Protein 8U5A (pdb70)

Sequence (298 aa):
SEEKAALVLALFDRVEADREEIGAAVLRRTFEEHPETLKKFPRFLELYKKGSPELDALLKEHGKTVLDALIEIARLRYSGEDYRSLIKELAKSHKEEHKIPIEDLRHIAEALLAVLAERFPDEFGPEARAALTDFLDWFIAEIEEEYKKSEEKAALVLALFDRVEADREEIGAAVLRRTFEEHPETLKKFPRFLELYKKGSPELDALLKEHGKTVLDALIEIARLRYSGEDYRSLIKELAKSHKEEHKIPIEDLRHIAEALLAVLAERFPDEFGPEARAALTDFLDWFIAEIEEEYKK

B-factor: mean 44.71, std 14.0, range [17.03, 106.09]

Radius of gyration: 23.95 Å; Cα contacts (8 Å, |Δi|>4): 268; chains: 2; bounding box: 39×45×74 Å

Foldseek 3Di:
DLVLLVLQLVLLVVCLVVQLVLLLQLVVQLCVVCVVLCVLVVVLVVCVVVVPPCNSVVSSVVRSVVSVLLNVLSVCVSVVHDSLVSLLVVLCCVVPPSNHDLVSLVSSLVSSLVSCCVVPVPSCDPSSSVSSVVSSVVSSVSSVVSSVD/DLVLLVLQLVLLVVCLVQQLVLLLQLVCQLCVVCVVLCVLVVVLVVCVVVVPPCNSVVSSVVSSVVSVLVNVLSVQVSVVHDDVVSLLVVLVCCVPVSNHDLVSVVSSLVSSLVSCCPPCVPSCDPSSSVSSCVSSVVSSVSSVVNNVD

Structure (mmCIF, N/CA/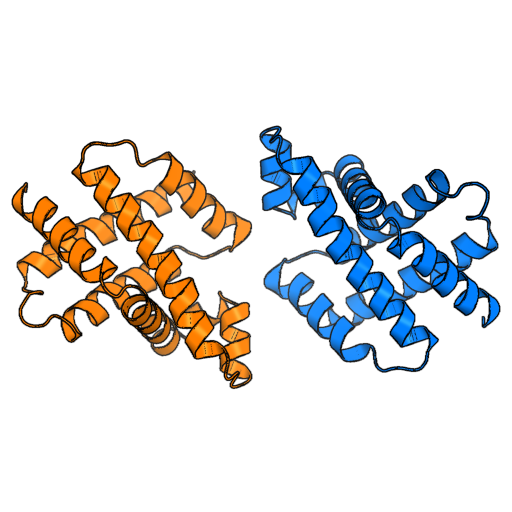C/O backbone):
data_8U5A
#
_entry.id   8U5A
#
_cell.length_a   31.589
_cell.length_b   41.669
_cell.length_c   128.439
_cell.angle_alpha   90.000
_cell.angle_beta   95.130
_cell.angle_gamma   90.000
#
_symmetry.space_group_name_H-M   'P 1 21 1'
#
loop_
_entity.id
_entity.type
_entity.pdbx_description
1 polymer 'Designed myoglobin'
2 non-polymer 'PROTOPORPHYRIN IX CONTAINING FE'
3 water water
#
loop_
_atom_site.group_PDB
_atom_site.id
_atom_site.type_symbol
_atom_site.label_atom_id
_atom_site.label_alt_id
_atom_site.label_comp_id
_atom_site.label_asym_id
_atom_site.label_entity_id
_atom_site.label_seq_id
_atom_site.pdbx_PDB_ins_code
_atom_site.Cartn_x
_atom_site.Cartn_y
_atom_site.Cartn_z
_atom_site.occupancy
_atom_site.B_iso_or_equiv
_atom_site.auth_seq_id
_atom_site.auth_comp_id
_atom_site.auth_asym_id
_atom_site.auth_atom_id
_atom_site.pdbx_PDB_model_num
ATOM 1 N N . SER A 1 4 ? -7.04091 -2.25966 69.26243 1.000 58.94690 1 SER A N 1
ATOM 2 C CA . SER A 1 4 ? -6.68415 -3.07903 68.10972 1.000 51.94822 1 SER A CA 1
ATOM 3 C C . SER A 1 4 ? -7.91209 -3.41529 67.26854 1.000 52.41679 1 SER A C 1
ATOM 4 O O . SER A 1 4 ? -7.88278 -3.30881 66.04318 1.000 43.80766 1 SER A O 1
ATOM 7 N N . GLU A 1 5 ? -8.99321 -3.82808 67.93537 1.000 45.72806 2 GLU A N 1
ATOM 8 C CA . GLU A 1 5 ? -10.22734 -4.13213 67.21765 1.000 52.44781 2 GLU A CA 1
ATOM 9 C C . GLU A 1 5 ? -10.84674 -2.87132 66.62760 1.000 48.26987 2 GLU A C 1
ATOM 10 O O . GLU A 1 5 ? -11.45962 -2.91850 65.55411 1.000 41.91232 2 GLU A O 1
ATOM 16 N N . GLU A 1 6 ? -10.70552 -1.73563 67.31717 1.000 42.58405 3 GLU A N 1
ATOM 17 C CA . GLU A 1 6 ? -11.14426 -0.46895 66.73960 1.000 43.93323 3 GLU A CA 1
ATOM 18 C C . GLU A 1 6 ? -10.33320 -0.12053 65.49852 1.000 42.46255 3 GLU A C 1
ATOM 19 O O . GLU A 1 6 ? -10.89275 0.30720 64.48087 1.000 37.89544 3 GLU A O 1
ATOM 25 N N . LYS A 1 7 ? -9.00976 -0.29293 65.56686 1.000 39.18042 4 LYS A N 1
ATOM 26 C CA . LYS A 1 7 ? -8.16573 -0.01421 64.40980 1.000 41.04428 4 LYS A CA 1
ATOM 27 C C . LYS A 1 7 ? -8.49637 -0.94326 63.25017 1.000 31.82684 4 LYS A C 1
ATOM 28 O O . LYS A 1 7 ? -8.47203 -0.52681 62.08681 1.000 34.75882 4 LYS A O 1
ATOM 34 N N . ALA A 1 8 ? -8.80656 -2.20671 63.54767 1.000 34.36136 5 ALA A N 1
ATOM 35 C CA . ALA A 1 8 ? -9.18931 -3.14452 62.49759 1.000 35.33148 5 ALA A CA 1
ATOM 36 C C . ALA A 1 8 ? -10.43547 -2.66387 61.76520 1.000 33.49925 5 ALA A C 1
ATOM 37 O O . ALA A 1 8 ? -10.48918 -2.67608 60.52965 1.000 33.27192 5 ALA A O 1
ATOM 39 N N . ALA A 1 9 ? -11.44834 -2.22640 62.51768 1.000 37.43047 6 ALA A N 1
ATOM 40 C CA . ALA A 1 9 ? -12.67347 -1.72922 61.90117 1.000 34.22450 6 ALA A CA 1
ATOM 41 C C . ALA A 1 9 ? -12.42491 -0.43320 61.13936 1.000 33.75437 6 ALA A C 1
ATOM 42 O O . ALA A 1 9 ? -13.03278 -0.19846 60.08824 1.000 31.44134 6 ALA A O 1
ATOM 44 N N . LEU A 1 10 ? -11.53682 0.42202 61.65222 1.000 32.88666 7 LEU A N 1
ATOM 45 C CA . LEU A 1 10 ? -11.23111 1.66748 60.95525 1.000 34.86886 7 LEU A CA 1
ATOM 46 C C . LEU A 1 10 ? -10.54052 1.40140 59.62602 1.000 32.80085 7 LEU A C 1
ATOM 47 O O . LEU A 1 10 ? -10.80758 2.08721 58.63218 1.000 29.13557 7 LEU A O 1
ATOM 52 N N . VAL A 1 11 ? -9.64422 0.41352 59.58926 1.000 33.77807 8 VAL A N 1
ATOM 53 C CA . VAL A 1 11 ? -8.95817 0.07742 58.34380 1.000 31.74338 8 VAL A CA 1
ATOM 54 C C . VAL A 1 11 ? -9.96018 -0.40287 57.30111 1.000 27.12741 8 VAL A C 1
ATOM 55 O O . VAL A 1 11 ? -9.96268 0.06174 56.15433 1.000 24.85438 8 VAL A O 1
ATOM 59 N N . LEU A 1 12 ? -10.83654 -1.33222 57.69076 1.000 25.89838 9 LEU A N 1
ATOM 60 C CA . LEU A 1 12 ? -11.79392 -1.89620 56.74473 1.000 25.74416 9 LEU A C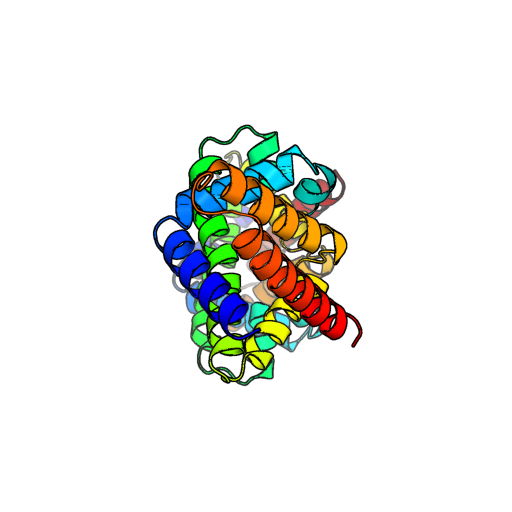A 1
ATOM 61 C C . LEU A 1 12 ? -12.77959 -0.84319 56.25273 1.000 27.08318 9 LEU A C 1
ATOM 62 O O . LEU A 1 12 ? -13.08051 -0.78261 55.05533 1.000 29.40173 9 LEU A O 1
ATOM 67 N N . ALA A 1 13 ? -13.29776 -0.00930 57.15904 1.000 28.70381 10 ALA A N 1
ATOM 68 C CA . ALA A 1 13 ? -14.21163 1.05091 56.74339 1.000 32.02586 10 ALA A CA 1
ATOM 69 C C . ALA A 1 13 ? -13.51629 2.04343 55.82023 1.000 33.22281 10 ALA A C 1
ATOM 70 O O . ALA A 1 13 ? -14.11884 2.54228 54.86244 1.000 29.11701 10 ALA A O 1
ATOM 72 N N . LEU A 1 14 ? -12.24401 2.34002 56.09159 1.000 33.78456 11 LEU A N 1
ATOM 73 C CA . LEU A 1 14 ? -11.49931 3.25510 55.23404 1.000 32.93785 11 LEU A CA 1
ATOM 74 C C . LEU A 1 14 ? -11.29259 2.65950 53.84643 1.000 26.30192 11 LEU A C 1
ATOM 75 O O . LEU A 1 14 ? -11.46021 3.34867 52.83308 1.000 29.93837 11 LEU A O 1
ATOM 80 N N . PHE A 1 15 ? -10.93972 1.37339 53.78148 1.000 26.26625 12 PHE A N 1
ATOM 81 C CA . PHE A 1 15 ? -10.74974 0.71690 52.49277 1.000 29.96859 12 PHE A CA 1
ATOM 82 C C . PHE A 1 15 ? -12.06683 0.52453 51.75580 1.000 30.29774 12 PHE A C 1
ATOM 83 O O . PHE A 1 15 ? -12.07714 0.45679 50.52160 1.000 25.16470 12 PHE A O 1
ATOM 91 N N . ASP A 1 16 ? -13.17853 0.41714 52.48754 1.000 27.76030 13 ASP A N 1
ATOM 92 C CA . ASP A 1 16 ? -14.48859 0.43485 51.84534 1.000 28.67744 13 ASP A CA 1
ATOM 93 C C . ASP A 1 16 ? -14.67801 1.71504 51.04384 1.000 24.99668 13 ASP A C 1
ATOM 94 O O . ASP A 1 16 ? -15.10325 1.68052 49.88357 1.000 21.91026 13 ASP A O 1
ATOM 99 N N . ARG A 1 17 ? -14.35694 2.85980 51.65135 1.000 29.85408 14 ARG A N 1
ATOM 100 C CA . ARG A 1 17 ? -14.51357 4.13440 50.96010 1.000 33.66696 14 ARG A CA 1
ATOM 101 C C . ARG A 1 17 ? -13.50762 4.27674 49.82481 1.000 36.05717 14 ARG A C 1
ATOM 102 O O . ARG A 1 17 ? -13.82634 4.85083 48.77704 1.000 30.12502 14 ARG A O 1
ATOM 110 N N . VAL A 1 18 ? -12.28989 3.76031 50.01156 1.000 28.44209 15 VAL A N 1
ATOM 111 C CA . VAL A 1 18 ? -11.28634 3.82063 48.95124 1.000 31.24338 15 VAL A CA 1
ATOM 112 C C . VAL A 1 18 ? -11.71814 2.97454 47.75966 1.000 26.04957 15 VAL A C 1
ATOM 113 O O . VAL A 1 18 ? -11.52412 3.36144 46.60054 1.000 26.33367 15 VAL A O 1
ATOM 117 N N . GLU A 1 19 ? -12.31987 1.81125 48.02553 1.000 29.43339 16 GLU A N 1
ATOM 118 C CA . GLU A 1 19 ? -12.74414 0.92373 46.94491 1.000 30.54991 16 GLU A CA 1
ATOM 119 C C . GLU A 1 19 ? -13.76111 1.59909 46.03060 1.000 33.49252 16 GLU A C 1
ATOM 120 O O . GLU A 1 19 ? -13.78029 1.35174 44.81940 1.000 32.38355 16 GLU A O 1
ATOM 126 N N . ALA A 1 20 ? -14.61759 2.45461 46.59042 1.000 30.55267 17 ALA A N 1
ATOM 127 C CA . ALA A 1 20 ? -15.65282 3.09241 45.78268 1.000 33.92785 17 ALA A CA 1
ATOM 128 C C . ALA A 1 20 ? -15.07320 4.13448 44.83505 1.000 35.66635 17 ALA A C 1
ATOM 129 O O . ALA A 1 20 ? -15.67501 4.42661 43.79498 1.000 34.25545 17 ALA A O 1
ATOM 131 N N . ASP A 1 21 ? -13.91005 4.68828 45.16472 1.000 34.48939 18 ASP A N 1
ATOM 132 C CA . ASP A 1 21 ? -13.24408 5.71183 44.36804 1.000 33.84564 18 ASP A CA 1
ATOM 133 C C . ASP A 1 21 ? -11.82054 5.28124 44.02620 1.000 32.11522 18 ASP A C 1
ATOM 134 O O . ASP A 1 21 ? -10.88120 6.07727 44.07488 1.000 30.51130 18 ASP A O 1
ATOM 139 N N . ARG A 1 22 ? -11.64983 4.00700 43.66144 1.000 29.61859 19 ARG A N 1
ATOM 140 C CA . ARG A 1 22 ? -10.31013 3.44206 43.51712 1.000 32.52440 19 ARG A CA 1
ATOM 141 C C . ARG A 1 22 ? -9.59310 3.95048 42.27222 1.000 31.62618 19 ARG A C 1
ATOM 142 O O . ARG A 1 22 ? -8.35968 4.04324 42.27012 1.000 27.76203 19 ARG A O 1
ATOM 150 N N . GLU A 1 23 ? -10.33085 4.27416 41.20731 1.000 31.03300 20 GLU A N 1
ATOM 151 C CA . GLU A 1 23 ? -9.68541 4.76796 39.99335 1.000 34.44854 20 GLU A CA 1
ATOM 152 C C . GLU A 1 23 ? -9.07051 6.14404 40.21884 1.000 30.02559 20 GLU A C 1
ATOM 153 O O . GLU A 1 23 ? -7.90525 6.37761 39.87628 1.000 31.20302 20 GLU A O 1
ATOM 159 N N . GLU A 1 24 ? -9.84016 7.06895 40.79668 1.000 30.38472 21 GLU A N 1
ATOM 160 C CA . GLU A 1 24 ? -9.32492 8.41073 41.05110 1.000 31.25324 21 GLU A CA 1
ATOM 161 C C . GLU A 1 24 ? -8.24585 8.39320 42.12745 1.000 33.27519 21 GLU A C 1
ATOM 162 O O . GLU A 1 24 ? -7.18423 9.00683 41.96574 1.000 31.78520 21 GLU A O 1
ATOM 168 N N . ILE A 1 25 ? -8.50100 7.69331 43.23615 1.000 26.67379 22 ILE A N 1
ATOM 169 C CA . ILE A 1 25 ? -7.52775 7.63951 44.32474 1.000 26.92766 22 ILE A CA 1
ATOM 170 C C . ILE A 1 25 ? -6.26064 6.91973 43.87858 1.000 28.63765 22 ILE A C 1
ATOM 171 O O . ILE A 1 25 ? -5.14301 7.35498 44.18190 1.000 24.82190 22 ILE A O 1
ATOM 176 N N . GLY A 1 26 ? -6.41076 5.81037 43.15289 1.000 24.51313 23 GLY A N 1
ATOM 177 C CA . GLY A 1 26 ? -5.24035 5.08982 42.67762 1.000 28.37051 23 GLY A CA 1
ATOM 178 C C . GLY A 1 26 ? -4.38887 5.91540 41.73260 1.000 29.60939 23 GLY A C 1
ATOM 179 O O . GLY A 1 26 ? -3.15799 5.89930 41.81546 1.000 22.82820 23 GLY A O 1
ATOM 180 N N . ALA A 1 27 ? -5.03170 6.65060 40.82232 1.000 25.79787 24 ALA A N 1
ATOM 181 C CA . ALA A 1 27 ? -4.28683 7.53919 39.93662 1.000 33.07394 24 ALA A CA 1
ATOM 182 C C . ALA A 1 27 ? -3.59276 8.64277 40.72487 1.000 27.02947 24 ALA A C 1
ATOM 183 O O . ALA A 1 27 ? -2.46125 9.02661 40.40595 1.000 27.50606 24 ALA A O 1
ATOM 185 N N . ALA A 1 28 ? -4.25207 9.15738 41.76662 1.000 29.97054 25 ALA A N 1
ATOM 186 C CA . ALA A 1 28 ? -3.64176 10.19370 42.59354 1.000 26.22026 25 ALA A CA 1
ATOM 187 C C . ALA A 1 28 ? -2.45909 9.64970 43.38609 1.000 30.38257 25 ALA A C 1
ATOM 188 O O . ALA A 1 28 ? -1.46876 10.35988 43.59433 1.000 29.42241 25 ALA A O 1
ATOM 190 N N . VAL A 1 29 ? -2.54102 8.39607 43.83731 1.000 27.68366 26 VAL A N 1
ATOM 191 C CA . VAL A 1 29 ? -1.43015 7.80124 44.57831 1.000 29.38228 26 VAL A CA 1
ATOM 192 C C . VAL A 1 29 ? -0.22306 7.61177 43.66487 1.000 25.84990 26 VAL A C 1
ATOM 193 O O . VAL A 1 29 ? 0.91608 7.91597 44.04052 1.000 23.79834 26 VAL A O 1
ATOM 197 N N . LEU A 1 30 ? -0.45283 7.11002 42.44796 1.000 22.58937 27 LEU A N 1
ATOM 198 C CA . LEU A 1 30 ? 0.64745 6.94167 41.50291 1.000 27.37884 27 LEU A CA 1
ATOM 199 C C . LEU A 1 30 ? 1.23011 8.28689 41.08799 1.000 28.34413 27 LEU A C 1
ATOM 200 O O . LEU A 1 30 ? 2.45425 8.43567 40.99897 1.000 26.33119 27 LEU A O 1
ATOM 205 N N . ARG A 1 31 ? 0.37134 9.27934 40.83652 1.000 23.39508 28 ARG A N 1
ATOM 206 C CA . ARG A 1 31 ? 0.86178 10.61310 40.50182 1.000 29.60623 28 ARG A CA 1
ATOM 207 C C . ARG A 1 31 ? 1.70018 11.19347 41.63230 1.000 29.10899 28 ARG A C 1
ATOM 208 O O . ARG A 1 31 ? 2.76208 11.77885 41.39066 1.000 26.55412 28 ARG A O 1
ATOM 216 N N . ARG A 1 32 ? 1.23428 11.04722 42.87387 1.000 26.04167 29 ARG A N 1
ATOM 217 C CA . ARG A 1 32 ? 1.98488 11.56173 44.01411 1.000 27.73563 29 ARG A CA 1
ATOM 218 C C . ARG A 1 32 ? 3.33322 10.86606 44.14374 1.000 28.29050 29 ARG A C 1
ATOM 219 O O . ARG A 1 32 ? 4.36336 11.51735 44.35110 1.000 30.82855 29 ARG A O 1
ATOM 227 N N . THR A 1 33 ? 3.34388 9.53637 44.02971 1.000 25.19186 30 THR A N 1
ATOM 228 C CA . THR A 1 33 ? 4.59500 8.79183 44.13315 1.000 27.51498 30 THR A CA 1
ATOM 229 C C . THR A 1 33 ? 5.58045 9.22042 43.05180 1.000 27.60866 30 THR A C 1
ATOM 230 O O . THR A 1 33 ? 6.74781 9.51059 43.33737 1.000 28.57711 30 THR A O 1
ATOM 234 N N . PHE A 1 34 ? 5.11880 9.28290 41.80125 1.000 23.75161 31 PHE A N 1
ATOM 235 C CA . PHE A 1 34 ? 6.01474 9.58839 40.68952 1.000 26.36243 31 PHE A CA 1
ATOM 236 C C . PHE A 1 34 ? 6.54479 11.01643 40.76480 1.000 28.51463 31 PHE A C 1
ATOM 237 O O . PHE A 1 34 ? 7.69455 11.27320 40.38943 1.000 27.72651 31 PHE A O 1
ATOM 245 N N . GLU A 1 35 ? 5.72838 11.96164 41.24138 1.000 27.19204 32 GLU A N 1
ATOM 246 C CA . GLU A 1 35 ? 6.18225 13.34906 41.30978 1.000 27.45688 32 GLU A CA 1
ATOM 247 C C . GLU A 1 35 ? 7.17831 13.55062 42.44567 1.000 32.39175 32 GLU A C 1
ATOM 248 O O . GLU A 1 35 ? 8.19807 14.22940 42.27357 1.000 34.63248 32 GLU A O 1
ATOM 254 N N . GLU A 1 36 ? 6.90106 12.96417 43.61250 1.000 29.54901 33 GLU A N 1
ATOM 255 C CA . GLU A 1 36 ? 7.79787 13.08218 44.75695 1.000 31.62919 33 GLU A CA 1
ATOM 256 C C . GLU A 1 36 ? 9.04806 12.22614 44.60570 1.000 32.50100 33 GLU A C 1
ATOM 257 O O . GLU A 1 36 ? 10.08862 12.55427 45.18612 1.000 30.58008 33 GLU A O 1
ATOM 263 N N . HIS A 1 37 ? 8.97037 11.13357 43.84852 1.000 30.14339 34 HIS A N 1
ATOM 264 C CA . HIS A 1 37 ? 10.08181 10.19719 43.69240 1.000 29.58361 34 HIS A CA 1
ATOM 265 C C . HIS A 1 37 ? 10.26014 9.85437 42.21845 1.000 31.44178 34 HIS A C 1
ATOM 266 O O . HIS A 1 37 ? 9.79231 8.80808 41.74778 1.000 25.97719 34 HIS A O 1
ATOM 273 N N . PRO A 1 38 ? 10.93456 10.72002 41.45694 1.000 32.63375 35 PRO A N 1
ATOM 274 C CA . PRO A 1 38 ? 11.27458 10.35437 40.07166 1.000 31.35477 35 PRO A CA 1
ATOM 275 C C . PRO A 1 38 ? 12.14627 9.11647 39.98124 1.000 29.10235 35 PRO A C 1
ATOM 276 O O . PRO A 1 38 ? 12.12033 8.42320 38.95591 1.000 29.48695 35 PRO A O 1
ATOM 280 N N . GLU A 1 39 ? 12.91853 8.81667 41.03004 1.000 28.83843 36 GLU A N 1
ATOM 281 C CA . GLU A 1 39 ? 13.68348 7.57513 41.05914 1.000 33.48744 36 GLU A CA 1
ATOM 282 C C . GLU A 1 39 ? 12.76789 6.35939 41.07932 1.000 28.74221 36 GLU A C 1
ATOM 283 O O . GLU A 1 39 ? 13.14994 5.28906 40.59524 1.000 26.33019 36 GLU A O 1
ATOM 289 N N . THR A 1 40 ? 11.56422 6.49904 41.64028 1.000 29.22301 37 THR A N 1
ATOM 290 C CA . THR A 1 40 ? 10.60793 5.39716 41.61756 1.000 23.73741 37 THR A CA 1
ATOM 291 C C . THR A 1 40 ? 9.97152 5.25802 40.24054 1.000 27.12811 37 THR A C 1
ATOM 292 O O . THR A 1 40 ? 9.79546 4.14077 39.74062 1.000 27.56021 37 THR A O 1
ATOM 296 N N . LEU A 1 41 ? 9.62737 6.38451 39.61103 1.000 24.40792 38 LEU A N 1
ATOM 297 C CA . LEU A 1 41 ? 9.06843 6.34891 38.26255 1.000 31.48615 38 LEU A CA 1
ATOM 298 C C . LEU A 1 41 ? 10.03282 5.70058 37.27679 1.000 26.69284 38 LEU A C 1
ATOM 299 O O . LEU A 1 41 ? 9.60688 5.02544 36.33151 1.000 27.74606 38 LEU A O 1
ATOM 304 N N . LYS A 1 42 ? 11.33817 5.89633 37.48265 1.000 32.41048 39 LYS A N 1
ATOM 305 C CA . LYS A 1 42 ? 12.33674 5.30397 36.59764 1.000 32.41810 39 LYS A CA 1
ATOM 306 C C . LYS A 1 42 ? 12.22927 3.78406 36.56525 1.000 35.38046 39 LYS A C 1
ATOM 307 O O . LYS A 1 42 ? 12.54118 3.16038 35.54280 1.000 34.86623 39 LYS A O 1
ATOM 313 N N . LYS A 1 43 ? 11.78805 3.17432 37.66448 1.000 25.28049 40 LYS A N 1
ATOM 314 C CA . LYS A 1 43 ? 11.67790 1.72623 37.76971 1.000 32.55052 40 LYS A CA 1
ATOM 315 C C . LYS A 1 43 ? 10.36870 1.18507 37.21144 1.000 30.07356 40 LYS A C 1
ATOM 316 O O . LYS A 1 43 ? 10.12889 -0.02499 37.29351 1.000 30.48749 40 LYS A O 1
ATOM 322 N N . PHE A 1 44 ? 9.51658 2.04898 36.65785 1.000 29.33362 41 PHE A N 1
ATOM 323 C CA . PHE A 1 44 ? 8.27375 1.64940 35.99991 1.000 26.39578 41 PHE A CA 1
ATOM 324 C C . PHE A 1 44 ? 8.40839 2.03353 34.53213 1.000 35.40473 41 PHE A C 1
ATOM 325 O O . PHE A 1 44 ? 8.05669 3.15816 34.14164 1.000 30.43679 41 PHE A O 1
ATOM 333 N N . PRO A 1 45 ? 8.91490 1.13022 33.68447 1.000 36.66207 42 PRO A N 1
ATOM 334 C CA . PRO A 1 45 ? 9.26546 1.53278 32.30605 1.000 33.97700 42 PRO A CA 1
ATOM 335 C C . PRO A 1 45 ? 8.09974 2.07886 31.49665 1.000 32.38213 42 PRO A C 1
ATOM 336 O O . PRO A 1 45 ? 8.24950 3.10334 30.81821 1.000 35.27841 42 PRO A O 1
ATOM 340 N N . ARG A 1 46 ? 6.94107 1.41815 31.53886 1.000 28.83981 43 ARG A N 1
ATOM 341 C CA . ARG A 1 46 ? 5.80417 1.86920 30.74231 1.000 27.54835 43 ARG A CA 1
ATOM 342 C C . ARG A 1 46 ? 5.35619 3.26246 31.16744 1.000 32.75592 43 ARG A C 1
ATOM 343 O O . ARG A 1 46 ? 5.14482 4.14372 30.32683 1.000 30.45331 43 ARG A O 1
ATOM 351 N N . PHE A 1 47 ? 5.22102 3.48383 32.47767 1.000 30.17681 44 PHE A N 1
ATOM 352 C CA . PHE A 1 47 ? 4.85606 4.80658 32.97179 1.000 27.37254 44 PHE A CA 1
ATOM 353 C C . PHE A 1 47 ? 5.94631 5.83563 32.70020 1.000 28.38181 44 PHE A C 1
ATOM 354 O O . PHE A 1 47 ? 5.64251 7.01210 32.47454 1.000 26.30696 44 PHE A O 1
ATOM 362 N N . LEU A 1 48 ? 7.21415 5.41866 32.72021 1.000 28.06762 45 LEU A N 1
ATOM 363 C CA . LEU A 1 48 ? 8.30327 6.35604 32.46127 1.000 31.74254 45 LEU A CA 1
ATOM 364 C C . LEU A 1 48 ? 8.23461 6.90646 31.04142 1.000 33.60210 45 LEU A C 1
ATOM 365 O O . LEU A 1 48 ? 8.41693 8.11052 30.82322 1.000 33.30499 45 LEU A O 1
ATOM 370 N N . GLU A 1 49 ? 7.96695 6.04081 30.06236 1.000 33.77731 46 GLU A N 1
ATOM 371 C CA . GLU A 1 49 ? 7.92099 6.49008 28.67472 1.000 30.35795 46 GLU A CA 1
ATOM 372 C C . GLU A 1 49 ? 6.66361 7.29933 28.39296 1.000 37.00965 46 GLU A C 1
ATOM 373 O O . GLU A 1 49 ? 6.69010 8.23549 27.58559 1.000 36.13946 46 GLU A O 1
ATOM 379 N N . LEU A 1 50 ? 5.55052 6.94919 29.03907 1.000 36.07948 47 LEU A N 1
ATOM 380 C CA . LEU A 1 50 ? 4.33504 7.73977 28.88368 1.000 33.26408 47 LEU A CA 1
ATOM 381 C C . LEU A 1 50 ? 4.50324 9.12402 29.49693 1.000 37.16367 47 LEU A C 1
ATOM 382 O O . LEU A 1 50 ? 4.01738 10.11783 28.94455 1.000 31.98812 47 LEU A O 1
ATOM 387 N N . TYR A 1 51 ? 5.19357 9.20781 30.63656 1.000 29.73438 48 TYR A N 1
ATOM 388 C CA . TYR A 1 51 ? 5.52167 10.50705 31.21550 1.000 27.96808 48 TYR A CA 1
ATOM 389 C C . TYR A 1 51 ? 6.47348 11.28551 30.31601 1.000 32.71117 48 TYR A C 1
ATOM 390 O O . TYR A 1 51 ? 6.24725 12.46631 30.02641 1.000 32.89636 48 TYR A O 1
ATOM 399 N N . LYS A 1 52 ? 7.55992 10.63851 29.88229 1.000 30.76550 49 LYS A N 1
ATOM 400 C CA . LYS A 1 52 ? 8.57132 11.31584 29.07439 1.000 32.84710 49 LYS A CA 1
ATOM 401 C C . LYS A 1 52 ? 7.97503 11.89868 27.80003 1.000 35.72014 49 LYS A C 1
ATOM 402 O O . LYS A 1 52 ? 8.33384 13.00823 27.38804 1.000 35.34891 49 LYS A O 1
ATOM 408 N N . LYS A 1 53 ? 7.06852 11.16704 27.15971 1.000 26.74298 50 LYS A N 1
ATOM 409 C CA . LYS A 1 53 ? 6.51347 11.57698 25.87862 1.000 38.39958 50 LYS A CA 1
ATOM 410 C C . LYS A 1 53 ? 5.20435 12.34213 26.01240 1.000 37.24815 50 LYS A C 1
ATOM 411 O O . LYS A 1 53 ? 4.55147 12.59757 24.99615 1.000 32.34867 50 LYS A O 1
ATOM 417 N N . GLY A 1 54 ? 4.81432 12.71518 27.22770 1.000 33.40580 51 GLY A N 1
ATOM 418 C CA . GLY A 1 54 ? 3.57552 13.46615 27.41225 1.000 32.13539 51 GLY A CA 1
ATOM 419 C C . GLY A 1 54 ? 2.37128 12.80934 26.77826 1.000 37.26363 51 GLY A C 1
ATOM 420 O O . GLY A 1 54 ? 1.52314 13.49283 26.19002 1.000 35.58747 51 GLY A O 1
ATOM 421 N N . SER A 1 55 ? 2.27960 11.48830 26.88197 1.000 31.64602 52 SER A N 1
ATOM 422 C CA . SER A 1 55 ? 1.24429 10.75237 26.17456 1.000 32.82504 52 SER A CA 1
ATOM 423 C C . SER A 1 55 ? -0.13556 11.08642 26.73783 1.000 40.58205 52 SER A C 1
ATOM 424 O O . SER A 1 55 ? -0.30794 11.17040 27.95808 1.000 38.50356 52 SER A O 1
ATOM 427 N N . PRO A 1 56 ? -1.13725 11.28361 25.87512 1.000 39.85988 53 PRO A N 1
ATOM 428 C CA . PRO A 1 56 ? -2.50012 11.52991 26.36964 1.000 40.03651 53 PRO A CA 1
ATOM 429 C C . PRO A 1 56 ? -3.15804 10.30226 26.98019 1.000 41.64014 53 PRO A C 1
ATOM 430 O O . PRO A 1 56 ? -4.18016 10.44720 27.66368 1.000 37.12282 53 PRO A O 1
ATOM 434 N N . GLU A 1 57 ? -2.60894 9.10829 26.76066 1.000 36.52579 54 GLU A N 1
ATOM 435 C CA . GLU A 1 57 ? -3.13722 7.88325 27.34630 1.000 39.21293 54 GLU A CA 1
ATOM 436 C C . GLU A 1 57 ? -2.72041 7.69793 28.79947 1.000 40.65433 54 GLU A C 1
ATOM 437 O O . GLU A 1 57 ? -3.15397 6.72776 29.43116 1.000 40.90078 54 GLU A O 1
ATOM 443 N N . LEU A 1 58 ? -1.89786 8.60321 29.33787 1.000 35.69143 55 LEU A N 1
ATOM 444 C CA . LEU A 1 58 ? -1.33839 8.41406 30.67338 1.000 35.40001 55 LEU A CA 1
ATOM 445 C C . LEU A 1 58 ? -2.42411 8.41344 31.74212 1.000 33.72981 55 LEU A C 1
ATOM 446 O O . LEU A 1 58 ? -2.40063 7.58334 32.65832 1.000 37.04425 55 LEU A O 1
ATOM 451 N N . ASP A 1 59 ? -3.38200 9.33903 31.64266 1.000 34.18490 56 ASP A N 1
ATOM 452 C CA . ASP A 1 59 ? -4.42386 9.45146 32.65951 1.000 40.17054 56 ASP A CA 1
ATOM 453 C C . ASP A 1 59 ? -5.21845 8.15764 32.78306 1.000 38.74266 56 ASP A C 1
ATOM 454 O O . ASP A 1 59 ? -5.49753 7.69003 33.89326 1.000 39.42561 56 ASP A O 1
ATOM 459 N N . ALA A 1 60 ? -5.59146 7.56364 31.64711 1.000 36.86362 57 ALA A N 1
ATOM 460 C CA . ALA A 1 60 ? -6.37254 6.33079 31.67740 1.000 40.20536 57 ALA A CA 1
ATOM 461 C C . ALA A 1 60 ? -5.56861 5.18067 32.26860 1.000 40.64459 57 ALA A C 1
ATOM 462 O O . ALA A 1 60 ? -6.10102 4.36671 33.03310 1.000 35.19821 57 ALA A O 1
ATOM 464 N N . LEU A 1 61 ? -4.28194 5.09754 31.92609 1.000 31.91734 58 LEU A N 1
ATOM 465 C CA . LEU A 1 61 ? -3.44492 4.02411 32.44903 1.000 34.02044 58 LEU A CA 1
ATOM 466 C C . LEU A 1 61 ? -3.12195 4.22860 33.92484 1.000 32.50690 58 LEU A C 1
ATOM 467 O O . LEU A 1 61 ? -2.95549 3.24929 34.66132 1.000 32.17634 58 LEU A O 1
ATOM 472 N N . LEU A 1 62 ? -3.02778 5.48302 34.37392 1.000 29.03275 59 LEU A N 1
ATOM 473 C CA . LEU A 1 62 ? -2.87135 5.74271 35.80130 1.000 27.68977 59 LEU A CA 1
ATOM 474 C C . LEU A 1 62 ? -4.11139 5.30978 36.57236 1.000 35.00769 59 LEU A C 1
ATOM 475 O O . LEU A 1 62 ? -4.00463 4.75602 37.67264 1.000 31.49217 59 LEU A O 1
ATOM 480 N N . LYS A 1 63 ? -5.29740 5.55234 36.00971 1.000 30.53772 60 LYS A N 1
ATOM 481 C CA . LYS A 1 63 ? -6.52452 5.10251 36.65694 1.000 36.30773 60 LYS A CA 1
ATOM 482 C C . LYS A 1 63 ? -6.63073 3.58418 36.63689 1.000 32.18747 60 LYS A C 1
ATOM 483 O O . LYS A 1 63 ? -7.06921 2.97449 37.61926 1.000 32.72507 60 LYS A O 1
ATOM 489 N N . GLU A 1 64 ? -6.23015 2.95798 35.52809 1.000 28.51543 61 GLU A N 1
ATOM 490 C CA . GLU A 1 64 ? -6.33397 1.50666 35.41472 1.000 35.93182 61 GLU A CA 1
ATOM 491 C C . GLU A 1 64 ? -5.39994 0.80900 36.39579 1.000 34.13119 61 GLU A C 1
ATOM 492 O O . GLU A 1 64 ? -5.82871 -0.04740 37.17795 1.000 33.91009 61 GLU A O 1
ATOM 498 N N . HIS A 1 65 ? -4.11321 1.16492 36.37204 1.000 32.05441 62 HIS A N 1
ATOM 499 C CA . HIS A 1 65 ? -3.15868 0.48666 37.24059 1.000 28.11546 62 HIS A CA 1
ATOM 500 C C . HIS A 1 65 ? -3.30411 0.92119 38.69396 1.000 27.00760 62 HIS A C 1
ATOM 501 O O . HIS A 1 65 ? -3.05001 0.12258 39.60194 1.000 30.66993 62 HIS A O 1
ATOM 508 N N . GLY A 1 66 ? -3.69371 2.17437 38.93672 1.000 28.93357 63 GLY A N 1
ATOM 509 C CA . GLY A 1 66 ? -3.96640 2.59907 40.29843 1.000 25.34844 63 GLY A CA 1
ATOM 510 C C . GLY A 1 66 ? -5.07747 1.80136 40.94920 1.000 32.00557 63 GLY A C 1
ATOM 511 O O . GLY A 1 66 ? -5.03732 1.54120 42.15460 1.000 28.08241 63 GLY A O 1
ATOM 512 N N . LYS A 1 67 ? -6.08015 1.40182 40.16571 1.000 30.18698 64 LYS A N 1
ATOM 513 C CA . LYS A 1 67 ? -7.11766 0.51780 40.68288 1.000 29.36864 64 LYS A CA 1
ATOM 514 C C . LYS A 1 67 ? -6.55599 -0.86528 40.98983 1.000 34.38493 64 LYS A C 1
ATOM 515 O O . LYS A 1 67 ? -6.96145 -1.50419 41.96810 1.000 31.53335 64 LYS A O 1
ATOM 521 N N . THR A 1 68 ? -5.61789 -1.34015 40.16664 1.000 28.96812 65 THR A N 1
ATOM 522 C CA . THR A 1 68 ? -5.01557 -2.64947 40.39790 1.000 29.31414 65 THR A CA 1
ATOM 523 C C . THR A 1 68 ? -4.22532 -2.67148 41.70142 1.000 30.60894 65 THR A C 1
ATOM 524 O O . THR A 1 68 ? -4.29774 -3.64176 42.46568 1.000 30.16667 65 THR A O 1
ATOM 528 N N . VAL A 1 69 ? -3.47012 -1.60552 41.97514 1.000 27.07018 66 VAL A N 1
ATOM 529 C CA . VAL A 1 69 ? -2.67957 -1.54168 43.20272 1.000 25.71018 66 VAL A CA 1
ATOM 530 C C . VAL A 1 69 ? -3.59191 -1.50419 44.42292 1.000 28.99012 66 VAL A C 1
ATOM 531 O O . VAL A 1 69 ? -3.40163 -2.25461 45.38836 1.000 27.27958 66 VAL A O 1
ATOM 535 N N . LEU A 1 70 ? -4.59366 -0.62068 44.40096 1.000 25.34960 67 LEU A N 1
ATOM 536 C CA . LEU A 1 70 ? -5.49461 -0.49719 45.54263 1.000 27.37724 67 LEU A CA 1
ATOM 537 C C . LEU A 1 70 ? -6.31707 -1.76152 45.75333 1.000 26.60241 67 LEU A C 1
ATOM 538 O O . LEU A 1 70 ? -6.59999 -2.12620 46.89933 1.000 27.04048 67 LEU A O 1
ATOM 543 N N . ASP A 1 71 ? -6.70280 -2.44405 44.67127 1.000 23.82665 68 ASP A N 1
ATOM 544 C CA . ASP A 1 71 ? -7.45560 -3.68700 44.81547 1.000 29.70931 68 ASP A CA 1
ATOM 545 C C . ASP A 1 71 ? -6.64370 -4.74231 45.55444 1.000 28.16946 68 ASP A C 1
ATOM 546 O O . ASP A 1 71 ? -7.19351 -5.51890 46.34474 1.000 27.96616 68 ASP A O 1
ATOM 551 N N . ALA A 1 72 ? -5.33260 -4.78741 45.30948 1.000 25.22430 69 ALA A N 1
ATOM 552 C CA . ALA A 1 72 ? -4.48669 -5.74784 46.00894 1.000 28.31849 69 ALA A CA 1
ATOM 553 C C . ALA A 1 72 ? -4.39458 -5.42188 47.49406 1.000 26.16131 69 ALA A C 1
ATOM 554 O O . ALA A 1 72 ? -4.49099 -6.31945 48.33856 1.000 26.12892 69 ALA A O 1
ATOM 556 N N . LEU A 1 73 ? -4.20814 -4.14276 47.83140 1.000 24.25793 70 LEU A N 1
ATOM 557 C CA . LEU A 1 73 ? -4.13708 -3.74700 49.23421 1.000 26.98357 70 LEU A CA 1
ATOM 558 C C . LEU A 1 73 ? -5.46513 -3.98406 49.94362 1.000 27.48208 70 LEU A C 1
ATOM 559 O O . LEU A 1 73 ? -5.49271 -4.46764 51.08094 1.000 26.59807 70 LEU A O 1
ATOM 564 N N . ILE A 1 74 ? -6.57654 -3.64500 49.28562 1.000 27.80302 71 ILE A N 1
ATOM 565 C CA . ILE A 1 74 ? -7.89586 -3.81013 49.89413 1.000 30.63727 71 ILE A CA 1
ATOM 566 C C . ILE A 1 74 ? -8.16218 -5.27902 50.19733 1.000 25.83395 71 ILE A C 1
ATOM 567 O O . ILE A 1 74 ? -8.61518 -5.63577 51.29125 1.000 29.86694 71 ILE A O 1
ATOM 572 N N . GLU A 1 75 ? -7.87856 -6.15192 49.22859 1.000 28.49767 72 GLU A N 1
ATOM 573 C CA . GLU A 1 75 ? -8.12840 -7.57877 49.40406 1.000 27.71981 72 GLU A CA 1
ATOM 574 C C . GLU A 1 75 ? -7.26870 -8.16352 50.51957 1.000 33.10359 72 GLU A C 1
ATOM 575 O O . GLU A 1 75 ? -7.75029 -8.96669 51.32811 1.000 33.41086 72 GLU A O 1
ATOM 581 N N . ILE A 1 76 ? -5.99500 -7.76785 50.58361 1.000 26.26413 73 ILE A N 1
ATOM 582 C CA . ILE A 1 76 ? -5.10145 -8.28773 51.61705 1.000 26.47958 73 ILE A CA 1
ATOM 583 C C . ILE A 1 76 ? -5.56373 -7.83952 52.99765 1.000 24.71160 73 ILE A C 1
ATOM 584 O O . ILE A 1 76 ? -5.52268 -8.61051 53.96529 1.000 26.60927 73 ILE A O 1
ATOM 589 N N . ALA A 1 77 ? -6.01291 -6.58836 53.11288 1.000 24.28136 74 ALA A N 1
ATOM 590 C CA . ALA A 1 77 ? -6.50114 -6.10114 54.39805 1.000 26.21402 74 ALA A CA 1
ATOM 591 C C . ALA A 1 77 ? -7.74989 -6.85538 54.83140 1.000 30.69627 74 ALA A C 1
ATOM 592 O O . ALA A 1 77 ? -7.89328 -7.21217 56.00642 1.000 27.95190 74 ALA A O 1
ATOM 594 N N . ARG A 1 78 ? -8.66165 -7.11516 53.89257 1.000 27.07180 75 ARG A N 1
ATOM 595 C CA . ARG A 1 78 ? -9.88971 -7.82442 54.23325 1.000 31.54846 75 ARG A CA 1
ATOM 596 C C . ARG A 1 78 ? -9.60065 -9.25770 54.65590 1.000 33.49599 75 ARG A C 1
ATOM 597 O O . ARG A 1 78 ? -10.27095 -9.79506 55.54481 1.000 38.91206 75 ARG A O 1
ATOM 605 N N . LEU A 1 79 ? -8.60090 -9.89003 54.04055 1.000 32.29108 76 LEU A N 1
ATOM 606 C CA . LEU A 1 79 ? -8.24360 -11.24652 54.43818 1.000 37.60947 76 LEU A CA 1
ATOM 607 C C . LEU A 1 79 ? -7.57633 -11.26390 55.80812 1.000 40.19944 76 LEU A C 1
ATOM 608 O O . LEU A 1 79 ? -7.83488 -12.16266 56.61727 1.000 36.45474 76 LEU A O 1
ATOM 613 N N . ARG A 1 80 ? -6.72257 -10.27682 56.09176 1.000 36.39212 77 ARG A N 1
ATOM 614 C CA . ARG A 1 80 ? -5.99098 -10.27728 57.35550 1.000 34.85187 77 ARG A CA 1
ATOM 615 C C . ARG A 1 80 ? -6.92575 -10.04341 58.53681 1.000 37.47021 77 ARG A C 1
ATOM 616 O O . ARG A 1 80 ? -6.91106 -10.80217 59.51367 1.000 33.63536 77 ARG A O 1
ATOM 624 N N . TYR A 1 81 ? -7.74662 -8.99710 58.46619 1.000 31.33573 78 TYR A N 1
ATOM 625 C CA . TYR A 1 81 ? -8.58897 -8.60653 59.58932 1.000 32.45546 78 TYR A CA 1
ATOM 626 C C . TYR A 1 81 ? -9.85302 -9.44649 59.71758 1.000 38.67691 78 TYR A C 1
ATOM 627 O O . TYR A 1 81 ? -10.64236 -9.20438 60.63687 1.000 45.61007 78 TYR A O 1
ATOM 636 N N . SER A 1 82 ? -10.06727 -10.41984 58.83312 1.000 33.44404 79 SER A N 1
ATOM 637 C CA . SER A 1 82 ? -11.16380 -11.36953 58.97206 1.000 39.16317 79 SER A CA 1
ATOM 638 C C . SER A 1 82 ? -10.66923 -12.76929 59.30976 1.000 43.74994 79 SER A C 1
ATOM 639 O O . SER A 1 82 ? -11.44479 -13.72813 59.23168 1.000 44.11265 79 SER A O 1
ATOM 642 N N . GLY A 1 83 ? -9.39670 -12.90907 59.67707 1.000 38.38628 80 GLY A N 1
ATOM 643 C CA . GLY A 1 83 ? -8.84494 -14.20042 60.02962 1.000 42.91113 80 GLY A CA 1
ATOM 644 C C . GLY A 1 83 ? -8.62542 -15.14755 58.87517 1.000 44.98505 80 GLY A C 1
ATOM 645 O O . GLY A 1 83 ? -8.40836 -16.34033 59.10671 1.000 44.79443 80 GLY A O 1
ATOM 646 N N . GLU A 1 84 ? -8.66075 -14.65727 57.64092 1.000 42.76145 81 GLU A N 1
ATOM 647 C CA . GLU A 1 84 ? -8.50704 -15.50714 56.47204 1.000 39.19450 81 GLU A CA 1
ATOM 648 C C . GLU A 1 84 ? -7.04665 -15.54803 56.02167 1.000 46.05115 81 GLU A C 1
ATOM 649 O O . GLU A 1 84 ? -6.21464 -14.73471 56.43249 1.000 42.75351 81 GLU A O 1
ATOM 655 N N . ASP A 1 85 ? -6.74079 -16.51975 55.16248 1.000 41.75089 82 ASP A N 1
ATOM 656 C CA . ASP A 1 85 ? -5.36808 -16.77579 54.73728 1.000 41.20383 82 ASP A CA 1
ATOM 657 C C . ASP A 1 85 ? -4.99408 -15.80362 53.62448 1.000 39.74621 82 ASP A C 1
ATOM 658 O O . ASP A 1 85 ? -5.53818 -15.87184 52.51803 1.000 39.47144 82 ASP A O 1
ATOM 663 N N . TYR A 1 86 ? -4.06283 -14.90041 53.91979 1.000 38.25157 83 TYR A N 1
ATOM 664 C CA . TYR A 1 86 ? -3.55148 -13.92987 52.96256 1.000 36.66927 83 TYR A CA 1
ATOM 665 C C . TYR A 1 86 ? -2.17656 -14.30640 52.42453 1.000 34.53350 83 TYR A C 1
ATOM 666 O O . TYR A 1 86 ? -1.62578 -13.56991 51.59955 1.000 44.50159 83 TYR A O 1
ATOM 675 N N . ARG A 1 87 ? -1.61686 -15.43512 52.87341 1.000 39.72390 84 ARG A N 1
ATOM 676 C CA . ARG A 1 87 ? -0.23440 -15.78124 52.55112 1.000 39.32723 84 ARG A CA 1
ATOM 677 C C . ARG A 1 87 ? -0.02682 -15.95904 51.05237 1.000 42.81745 84 ARG A C 1
ATOM 678 O O . ARG A 1 87 ? 1.02997 -15.59792 50.52095 1.000 42.01485 84 ARG A O 1
ATOM 686 N N . SER A 1 88 ? -1.01443 -16.52583 50.35566 1.000 39.84579 85 SER A N 1
ATOM 687 C CA . SER A 1 88 ? -0.86228 -16.75722 48.92233 1.000 44.26850 85 SER A CA 1
ATOM 688 C C . SER A 1 88 ? -0.66836 -15.44660 48.17236 1.000 46.37074 85 SER A C 1
ATOM 689 O O . SER A 1 88 ? 0.19068 -15.34348 47.28847 1.000 41.80586 85 SER A O 1
ATOM 692 N N . LEU A 1 89 ? -1.46043 -14.42922 48.51531 1.000 38.82096 86 LEU A N 1
ATOM 693 C CA . LEU A 1 89 ? -1.36291 -13.15242 47.81715 1.000 44.29421 86 LEU A CA 1
ATOM 694 C C . LEU A 1 89 ? -0.05381 -12.44294 48.13467 1.000 37.02729 86 LEU A C 1
ATOM 695 O O . LEU A 1 89 ? 0.57052 -11.85758 47.24246 1.000 34.93841 86 LEU A O 1
ATOM 700 N N . ILE A 1 90 ? 0.37375 -12.48127 49.39926 1.000 34.77051 87 ILE A N 1
ATOM 701 C CA . ILE A 1 90 ? 1.61942 -11.82592 49.79091 1.000 34.96712 87 ILE A CA 1
ATOM 702 C C . ILE A 1 90 ? 2.80071 -12.42873 49.04103 1.000 35.30774 87 ILE A C 1
ATOM 703 O O . ILE A 1 90 ? 3.69792 -11.70936 48.58435 1.000 35.27820 87 ILE A O 1
ATOM 708 N N . LYS A 1 91 ? 2.81351 -13.75484 48.88850 1.000 36.31397 88 LYS A N 1
ATOM 709 C CA . LYS A 1 91 ? 3.95869 -14.42026 48.27387 1.000 43.09075 88 LYS A CA 1
ATOM 710 C C . LYS A 1 91 ? 4.07764 -14.07667 46.79362 1.000 36.19365 88 LYS A C 1
ATOM 711 O O . LYS A 1 91 ? 5.15992 -13.71496 46.31708 1.000 38.49484 88 LYS A O 1
ATOM 717 N N . GLU A 1 92 ? 2.97683 -14.18541 46.04628 1.000 37.22532 89 GLU A N 1
ATOM 718 C CA . GLU A 1 92 ? 3.04807 -13.93019 44.61153 1.000 38.74801 89 GLU A CA 1
ATOM 719 C C . GLU A 1 92 ? 3.19201 -12.44300 44.30881 1.000 42.07592 89 GLU A C 1
ATOM 720 O O . GLU A 1 92 ? 3.73371 -12.07673 43.25985 1.000 38.50215 89 GLU A O 1
ATOM 726 N N . LEU A 1 93 ? 2.73071 -11.57376 45.20985 1.000 32.80713 90 LEU A N 1
ATOM 727 C CA . LEU A 1 93 ? 2.95231 -10.14465 45.01959 1.000 34.98930 90 LEU A CA 1
ATOM 728 C C . LEU A 1 93 ? 4.41382 -9.78664 45.25976 1.000 35.69897 90 LEU A C 1
ATOM 729 O O . LEU A 1 93 ? 4.98496 -8.95614 44.53971 1.000 31.80391 90 LEU A O 1
ATOM 734 N N . ALA A 1 94 ? 5.03510 -10.41166 46.26561 1.000 30.56686 91 ALA A N 1
ATOM 735 C CA . ALA A 1 94 ? 6.45030 -10.19259 46.53310 1.000 34.15672 91 ALA A CA 1
ATOM 736 C C . ALA A 1 94 ? 7.33447 -10.87381 45.49679 1.000 38.22902 91 ALA A C 1
ATOM 737 O O . ALA A 1 94 ? 8.40312 -10.35253 45.16035 1.000 35.13350 91 ALA A O 1
ATOM 739 N N . LYS A 1 95 ? 6.91358 -12.03404 44.99000 1.000 39.98277 92 LYS A N 1
ATOM 740 C CA . LYS A 1 95 ? 7.68909 -12.71967 43.96234 1.000 38.69517 92 LYS A CA 1
ATOM 741 C C . LYS A 1 95 ? 7.76708 -11.88347 42.69246 1.000 40.76482 92 LYS A C 1
ATOM 742 O O . LYS A 1 95 ? 8.84547 -11.70664 42.11439 1.000 36.60766 92 LYS A O 1
ATOM 748 N N . SER A 1 96 ? 6.62542 -11.35358 42.24858 1.000 38.43197 93 SER A N 1
ATOM 749 C CA . SER A 1 96 ? 6.58095 -10.60943 40.99588 1.000 39.59595 93 SER A CA 1
ATOM 750 C C . SER A 1 96 ? 7.35736 -9.30198 41.07948 1.000 39.94803 93 SER A C 1
ATOM 751 O O . SER A 1 96 ? 7.88404 -8.83099 40.06525 1.000 35.68307 93 SER A O 1
ATOM 754 N N . HIS A 1 97 ? 7.44169 -8.70252 42.26630 1.000 34.47977 94 HIS A N 1
ATOM 755 C CA . HIS A 1 97 ? 8.08856 -7.40409 42.40681 1.000 35.75734 94 HIS A CA 1
ATOM 756 C C . HIS A 1 97 ? 9.56624 -7.50798 42.75467 1.000 34.31597 94 HIS A C 1
ATOM 757 O O . HIS A 1 97 ? 10.32385 -6.56957 42.48029 1.000 34.99151 94 HIS A O 1
ATOM 764 N N . LYS A 1 98 ? 9.99822 -8.61981 43.35063 1.000 30.61850 95 LYS A N 1
ATOM 765 C CA . LYS A 1 98 ? 11.42625 -8.81661 43.57334 1.000 37.19194 95 LYS A CA 1
ATOM 766 C C . LYS A 1 98 ? 12.10042 -9.39997 42.33761 1.000 38.32500 95 LYS A C 1
ATOM 767 O O . LYS A 1 98 ? 13.15238 -8.91559 41.90748 1.000 45.27893 95 LYS A O 1
ATOM 773 N N . GLU A 1 99 ? 11.50015 -10.43161 41.74696 1.000 39.10680 96 GLU A N 1
ATOM 774 C CA . GLU A 1 99 ? 12.12873 -11.16938 40.65838 1.000 42.41176 96 GLU A CA 1
ATOM 775 C C . GLU A 1 99 ? 11.78454 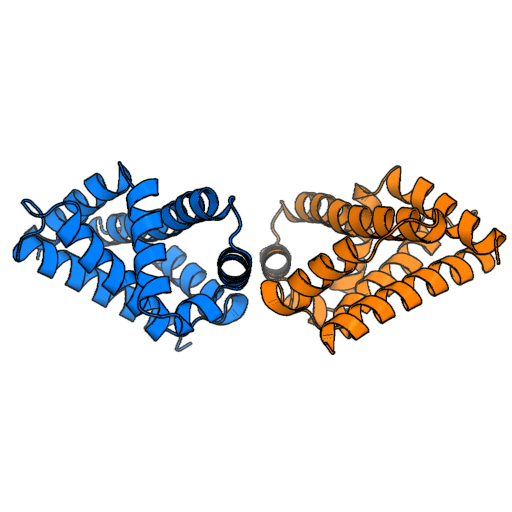-10.59607 39.28663 1.000 50.67711 96 GLU A C 1
ATOM 776 O O . GLU A 1 99 ? 12.67432 -10.40576 38.45219 1.000 48.98627 96 GLU A O 1
ATOM 782 N N . GLU A 1 100 ? 10.50545 -10.31861 39.03488 1.000 41.63872 97 GLU A N 1
ATOM 783 C CA . GLU A 1 100 ? 10.06737 -9.89649 37.70722 1.000 43.96381 97 GLU A CA 1
ATOM 784 C C . GLU A 1 100 ? 10.20788 -8.38733 37.51446 1.000 46.67356 97 GLU A C 1
ATOM 785 O O . GLU A 1 100 ? 10.87464 -7.93446 36.57829 1.000 39.87288 97 GLU A O 1
ATOM 791 N N . HIS A 1 101 ? 9.58909 -7.59867 38.39484 1.000 40.69783 98 HIS A N 1
ATOM 792 C CA . HIS A 1 101 ? 9.62854 -6.14773 38.25982 1.000 34.16971 98 HIS A CA 1
ATOM 793 C C . HIS A 1 101 ? 10.90290 -5.53487 38.82049 1.000 32.08856 98 HIS A C 1
ATOM 794 O O . HIS A 1 101 ? 11.27296 -4.43189 38.40318 1.000 31.46581 98 HIS A O 1
ATOM 801 N N . LYS A 1 102 ? 11.57114 -6.21723 39.75329 1.000 34.35405 99 LYS A N 1
ATOM 802 C CA . LYS A 1 102 ? 12.83783 -5.76364 40.32921 1.000 36.60208 99 LYS A CA 1
ATOM 803 C C . LYS A 1 102 ? 12.67147 -4.40891 41.02347 1.000 39.60168 99 LYS A C 1
ATOM 804 O O . LYS A 1 102 ? 13.33084 -3.42285 40.68854 1.000 35.90767 99 LYS A O 1
ATOM 810 N N . ILE A 1 103 ? 11.77795 -4.37335 42.00249 1.000 29.82255 100 ILE A N 1
ATOM 811 C CA . ILE A 1 103 ? 11.43884 -3.14050 42.70700 1.000 31.00644 100 ILE A CA 1
ATOM 812 C C . ILE A 1 103 ? 11.96095 -3.24639 44.13618 1.000 35.19291 100 ILE A C 1
ATOM 813 O O . ILE A 1 103 ? 11.57385 -4.16948 44.86478 1.000 32.58634 100 ILE A O 1
ATOM 818 N N . PRO A 1 104 ? 12.83673 -2.34356 44.57214 1.000 32.90206 101 PRO A N 1
ATOM 819 C CA . PRO A 1 104 ? 13.27806 -2.35573 45.96949 1.000 31.53915 101 PRO A CA 1
ATOM 820 C C . PRO A 1 104 ? 12.12089 -2.09291 46.92169 1.000 28.92934 101 PRO A C 1
ATOM 821 O O . PRO A 1 104 ? 11.10071 -1.50212 46.55975 1.000 27.08048 101 PRO A O 1
ATOM 825 N N . ILE A 1 105 ? 12.30234 -2.54462 48.16575 1.000 24.19027 102 ILE A N 1
ATOM 826 C CA . ILE A 1 105 ? 11.26533 -2.39639 49.18533 1.000 24.18474 102 ILE A CA 1
ATOM 827 C C . ILE A 1 105 ? 10.97953 -0.92312 49.45602 1.000 29.99946 102 ILE A C 1
ATOM 828 O O . ILE A 1 105 ? 9.82991 -0.53328 49.69725 1.000 26.86131 102 ILE A O 1
ATOM 833 N N . GLU A 1 106 ? 12.01633 -0.08020 49.41067 1.000 22.70908 103 GLU A N 1
ATOM 834 C CA . GLU A 1 106 ? 11.83487 1.34057 49.69976 1.000 24.93535 103 GLU A CA 1
ATOM 835 C C . GLU A 1 106 ? 10.87746 2.00376 48.71593 1.000 29.72486 103 GLU A C 1
ATOM 836 O O . GLU A 1 106 ? 10.14037 2.92293 49.09114 1.000 31.32848 103 GLU A O 1
ATOM 842 N N . ASP A 1 107 ? 10.87597 1.56024 47.45786 1.000 25.12474 104 ASP A N 1
ATOM 843 C CA . ASP A 1 107 ? 9.93157 2.10218 46.48673 1.000 27.08272 104 ASP A CA 1
ATOM 844 C C . ASP A 1 107 ? 8.50280 1.70319 46.83143 1.000 24.55539 104 ASP A C 1
ATOM 845 O O . ASP A 1 107 ? 7.56528 2.47595 46.60279 1.000 20.89127 104 ASP A O 1
ATOM 850 N N . LEU A 1 108 ? 8.31797 0.49694 47.37674 1.000 24.70225 105 LEU A N 1
ATOM 851 C CA . LEU A 1 108 ? 7.00106 0.09503 47.86299 1.000 31.43560 105 LEU A CA 1
ATOM 852 C C . LEU A 1 108 ? 6.52889 1.00815 48.98625 1.000 30.64338 105 LEU A C 1
ATOM 853 O O . LEU A 1 108 ? 5.33923 1.33617 49.07260 1.000 28.68702 105 LEU A O 1
ATOM 858 N N . ARG A 1 109 ? 7.44795 1.42419 49.86242 1.000 29.19780 106 ARG A N 1
ATOM 859 C CA . ARG A 1 109 ? 7.08555 2.35125 50.92873 1.000 27.42198 106 ARG A CA 1
ATOM 860 C C . ARG A 1 109 ? 6.62911 3.69266 50.37295 1.000 25.73553 106 ARG A C 1
ATOM 861 O O . ARG A 1 109 ? 5.77076 4.35096 50.97080 1.000 27.27559 106 ARG A O 1
ATOM 869 N N . HIS A 1 110 ? 7.19020 4.11489 49.23678 1.000 25.12247 107 HIS A N 1
ATOM 870 C CA . HIS A 1 110 ? 6.77507 5.37606 48.63113 1.000 24.12162 107 HIS A CA 1
ATOM 871 C C . HIS A 1 110 ? 5.30984 5.33574 48.21710 1.000 23.43922 107 HIS A C 1
ATOM 872 O O . HIS A 1 110 ? 4.59766 6.33965 48.33452 1.000 22.34638 107 HIS A O 1
ATOM 879 N N . ILE A 1 111 ? 4.84405 4.18682 47.72145 1.000 22.71695 108 ILE A N 1
ATOM 880 C CA . ILE A 1 111 ? 3.42943 4.03922 47.38523 1.000 21.06871 108 ILE A CA 1
ATOM 881 C C . ILE A 1 111 ? 2.57515 4.14945 48.64261 1.000 25.16986 108 ILE A C 1
ATOM 882 O O . ILE A 1 111 ? 1.57032 4.87064 48.67300 1.000 26.58625 108 ILE A O 1
ATOM 887 N N . ALA A 1 112 ? 2.96740 3.43612 49.70217 1.000 21.52074 109 ALA A N 1
ATOM 888 C CA . ALA A 1 112 ? 2.20358 3.47048 50.94552 1.000 21.85909 109 ALA A CA 1
ATOM 889 C C . ALA A 1 112 ? 2.20395 4.86505 51.55607 1.000 30.51794 109 ALA A C 1
ATOM 890 O O . ALA A 1 112 ? 1.18908 5.31157 52.10486 1.000 33.84042 109 ALA A O 1
ATOM 892 N N . GLU A 1 113 ? 3.33578 5.56773 51.47523 1.000 24.46118 110 GLU A N 1
ATOM 893 C CA . GLU A 1 113 ? 3.39037 6.93564 51.97860 1.000 29.33852 110 GLU A CA 1
ATOM 894 C C . GLU A 1 113 ? 2.52179 7.87158 51.14891 1.000 25.70059 110 GLU A C 1
ATOM 895 O O . GLU A 1 113 ? 1.94952 8.82552 51.68932 1.000 28.62141 110 GLU A O 1
ATOM 901 N N . ALA A 1 114 ? 2.40842 7.61539 49.84309 1.000 23.75149 111 ALA A N 1
ATOM 902 C CA . ALA A 1 114 ? 1.55290 8.44241 48.99925 1.000 27.53196 111 ALA A CA 1
ATOM 903 C C . ALA A 1 114 ? 0.08056 8.19852 49.30168 1.000 27.93810 111 ALA A C 1
ATOM 904 O O . ALA A 1 114 ? -0.72787 9.13293 49.26931 1.000 26.94661 111 ALA A O 1
ATOM 906 N N . LEU A 1 115 ? -0.28634 6.94756 49.59024 1.000 24.51767 112 LEU A N 1
ATOM 907 C CA . LEU A 1 115 ? -1.66855 6.64404 49.94639 1.000 26.07911 112 LEU A CA 1
ATOM 908 C C . LEU A 1 115 ? -2.08890 7.38507 51.21067 1.000 26.18787 112 LEU A C 1
ATOM 909 O O . LEU A 1 115 ? -3.20220 7.91801 51.28567 1.000 30.07095 112 LEU A O 1
ATOM 914 N N . LEU A 1 116 ? -1.20960 7.42760 52.21533 1.000 28.21949 113 LEU A N 1
ATOM 915 C CA . LEU A 1 116 ? -1.49732 8.18676 53.42917 1.000 31.11570 113 LEU A CA 1
ATOM 916 C C . LEU A 1 116 ? -1.70844 9.66340 53.12139 1.000 29.16064 113 LEU A C 1
ATOM 917 O O . LEU A 1 116 ? -2.62481 10.29482 53.66061 1.000 28.76232 113 LEU A O 1
ATOM 922 N N . ALA A 1 117 ? -0.86882 10.23002 52.25252 1.000 29.62809 114 ALA A N 1
ATOM 923 C CA . ALA A 1 117 ? -0.96897 11.65198 51.94208 1.000 30.98048 114 ALA A CA 1
ATOM 924 C C . ALA A 1 117 ? -2.21077 11.95458 51.11217 1.000 32.29933 114 ALA A C 1
ATOM 925 O O . ALA A 1 117 ? -2.86377 12.98527 51.31544 1.000 33.34479 114 ALA A O 1
ATOM 927 N N . VAL A 1 118 ? -2.54989 11.07023 50.17139 1.000 27.07452 115 VAL A N 1
ATOM 928 C CA . VAL A 1 118 ? -3.72078 11.29081 49.32868 1.000 34.56513 115 VAL A CA 1
ATOM 929 C C . VAL A 1 118 ? -4.99976 11.21570 50.15474 1.000 35.47845 115 VAL A C 1
ATOM 930 O O . VAL A 1 118 ? -5.89938 12.05302 50.00676 1.000 32.74757 115 VAL A O 1
ATOM 934 N N . LEU A 1 119 ? -5.10062 10.22004 51.04128 1.000 26.76734 116 LEU A N 1
ATOM 935 C CA . LEU A 1 119 ? -6.31180 10.06738 51.84046 1.000 29.67778 116 LEU A CA 1
ATOM 936 C C . LEU A 1 119 ? -6.49877 11.23103 52.80248 1.000 35.18194 116 LEU A C 1
ATOM 937 O O . LEU A 1 119 ? -7.63654 11.62504 53.08144 1.000 38.05759 116 LEU A O 1
ATOM 942 N N . ALA A 1 120 ? -5.40282 11.79526 53.31370 1.000 31.36322 117 ALA A N 1
ATOM 943 C CA . ALA A 1 120 ? -5.51741 12.97544 54.16153 1.000 33.44656 117 ALA A CA 1
ATOM 944 C C . ALA A 1 120 ? -6.07061 14.16286 53.38667 1.000 44.24853 117 ALA A C 1
ATOM 945 O O . ALA A 1 120 ? -6.71687 15.03905 53.97203 1.000 41.92240 117 ALA A O 1
ATOM 947 N N . GLU A 1 121 ? -5.83072 14.20885 52.07433 1.000 38.58391 118 GLU A N 1
ATOM 948 C CA . GLU A 1 121 ? -6.37805 15.27979 51.25044 1.000 42.80165 118 GLU A CA 1
ATOM 949 C C . GLU A 1 121 ? -7.80150 14.96894 50.80433 1.000 39.42179 118 GLU A C 1
ATOM 950 O O . GLU A 1 121 ? -8.66232 15.85616 50.80243 1.000 53.86595 118 GLU A O 1
ATOM 956 N N . ARG A 1 122 ? -8.06825 13.71438 50.43382 1.000 38.49359 119 ARG A N 1
ATOM 957 C CA . ARG A 1 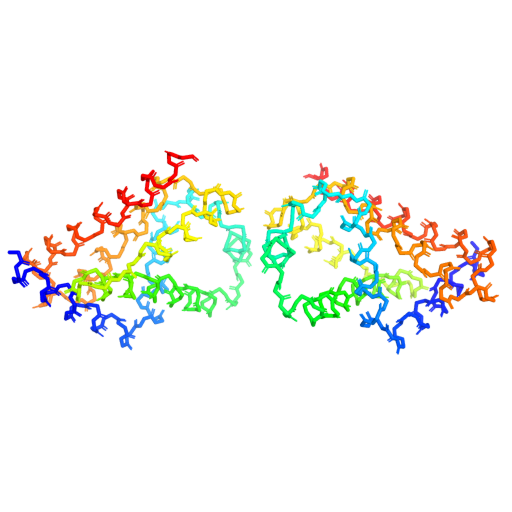122 ? -9.37061 13.35171 49.88666 1.000 41.61123 119 ARG A CA 1
ATOM 958 C C . ARG A 1 122 ? -10.44345 13.23063 50.96247 1.000 46.73554 119 ARG A C 1
ATOM 959 O O . ARG A 1 122 ? -11.61505 13.51596 50.69153 1.000 45.48825 119 ARG A O 1
ATOM 967 N N . PHE A 1 123 ? -10.07531 12.81473 52.17362 1.000 45.50394 120 PHE A N 1
ATOM 968 C CA . PHE A 1 123 ? -11.02576 12.62727 53.27276 1.000 40.36939 120 PHE A CA 1
ATOM 969 C C . PHE A 1 123 ? -10.55823 13.39235 54.50657 1.000 40.78283 120 PHE A C 1
ATOM 970 O O . PHE A 1 123 ? -10.28772 12.80018 55.55511 1.000 44.82658 120 PHE A O 1
ATOM 978 N N . PRO A 1 124 ? -10.47419 14.72462 54.42441 1.000 43.47828 121 PRO A N 1
ATOM 979 C CA . PRO A 1 124 ? -9.86536 15.48404 55.52897 1.000 49.34341 121 PRO A CA 1
ATOM 980 C C . PRO A 1 124 ? -10.67836 15.47257 56.81223 1.000 52.89476 121 PRO A C 1
ATOM 981 O O . PRO A 1 124 ? -10.09582 15.64247 57.89048 1.000 54.08608 121 PRO A O 1
ATOM 985 N N . ASP A 1 125 ? -11.99406 15.28301 56.74098 1.000 52.71396 122 ASP A N 1
ATOM 986 C CA . ASP A 1 125 ? -12.83924 15.27836 57.92838 1.000 49.97777 122 ASP A CA 1
ATOM 987 C C . ASP A 1 125 ? -13.10463 13.87836 58.46678 1.000 50.79407 122 ASP A C 1
ATOM 988 O O . ASP A 1 125 ? -13.75476 13.74160 59.50616 1.000 50.82722 122 ASP A O 1
ATOM 993 N N . GLU A 1 126 ? -12.62314 12.83963 57.78823 1.000 43.61360 123 GLU A N 1
ATOM 994 C CA . GLU A 1 126 ? -12.71308 11.47078 58.27864 1.000 43.91828 123 GLU A CA 1
ATOM 995 C C . GLU A 1 126 ? -11.36188 10.85859 58.59915 1.000 39.26374 123 GLU A C 1
ATOM 996 O O . GLU A 1 126 ? -11.28148 9.99256 59.47296 1.000 40.77423 123 GLU A O 1
ATOM 1002 N N . PHE A 1 127 ? -10.30568 11.29006 57.91238 1.000 35.99778 124 PHE A N 1
ATOM 1003 C CA . PHE A 1 127 ? -8.96432 10.74965 58.11522 1.000 30.10249 124 PHE A CA 1
ATOM 1004 C C . PHE A 1 127 ? -8.28993 11.49357 59.26827 1.000 32.90628 124 PHE A C 1
ATOM 1005 O O . PHE A 1 127 ? -7.38624 12.31255 59.09277 1.000 36.69040 124 PHE A O 1
ATOM 1013 N N . GLY A 1 128 ? -8.76287 11.19119 60.47451 1.000 37.43870 125 GLY A N 1
ATOM 1014 C CA . GLY A 1 128 ? -8.23020 11.79129 61.67295 1.000 31.39237 125 GLY A CA 1
ATOM 1015 C C . GLY A 1 128 ? -7.03793 11.02539 62.20638 1.000 29.34826 125 GLY A C 1
ATOM 1016 O O . GLY A 1 128 ? -6.45368 10.1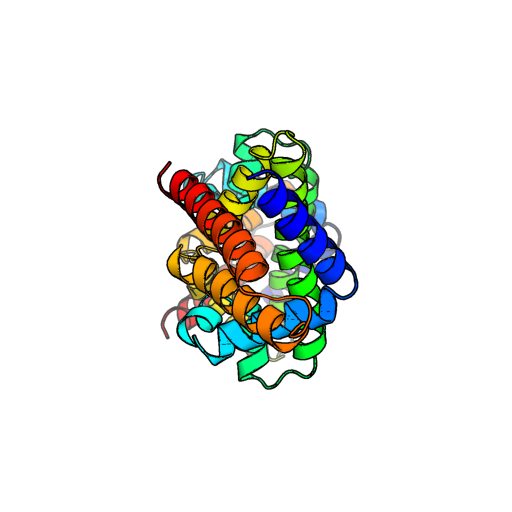8277 61.51785 1.000 33.79787 125 GLY A O 1
ATOM 1017 N N . PRO A 1 129 ? -6.65379 11.30411 63.45529 1.000 32.72943 126 PRO A N 1
ATOM 1018 C CA . PRO A 1 129 ? -5.49241 10.60257 64.02826 1.000 31.98644 126 PRO A CA 1
ATOM 1019 C C . PRO A 1 129 ? -5.71913 9.11158 64.19399 1.000 34.86992 126 PRO A C 1
ATOM 1020 O O . PRO A 1 129 ? -4.79946 8.31897 63.95359 1.000 33.17744 126 PRO A O 1
ATOM 1024 N N . GLU A 1 130 ? -6.92332 8.70535 64.60353 1.000 27.50248 127 GLU A N 1
ATOM 1025 C CA . GLU A 1 130 ? -7.20852 7.28303 64.76513 1.000 28.37088 127 GLU A CA 1
ATOM 1026 C C . GLU A 1 130 ? -7.13356 6.55406 63.42763 1.000 29.99338 127 GLU A C 1
ATOM 1027 O O . GLU A 1 130 ? -6.53484 5.47658 63.32579 1.000 25.41364 127 GLU A O 1
ATOM 1033 N N . ALA A 1 131 ? -7.73433 7.13278 62.38529 1.000 25.43096 128 ALA A N 1
ATOM 1034 C CA . ALA A 1 131 ? -7.71758 6.49106 61.07459 1.000 28.63186 128 ALA A CA 1
ATOM 1035 C C . ALA A 1 131 ? -6.31103 6.45608 60.48938 1.000 27.51284 128 ALA A C 1
ATOM 1036 O O . ALA A 1 131 ? -5.92185 5.46662 59.85833 1.000 28.65586 128 ALA A O 1
ATOM 1038 N N . ARG A 1 132 ? -5.53451 7.52570 60.68484 1.000 27.59534 129 ARG A N 1
ATOM 1039 C CA . ARG A 1 132 ? -4.17130 7.55104 60.16203 1.000 32.36248 129 ARG A CA 1
ATOM 1040 C C . ARG A 1 132 ? -3.29496 6.51518 60.85252 1.000 25.38252 129 ARG A C 1
ATOM 1041 O O . ARG A 1 132 ? -2.52351 5.80783 60.19443 1.000 28.01860 129 ARG A O 1
ATOM 1049 N N . ALA A 1 133 ? -3.39860 6.41140 62.17997 1.000 26.94961 130 ALA A N 1
ATOM 1050 C CA . ALA A 1 133 ? -2.58642 5.44261 62.90929 1.000 26.93665 130 ALA A CA 1
ATOM 1051 C C . ALA A 1 133 ? -2.95884 4.01311 62.53603 1.000 25.25041 130 ALA A C 1
ATOM 1052 O O . ALA A 1 133 ? -2.08796 3.13840 62.45972 1.000 27.71529 130 ALA A O 1
ATOM 1054 N N . ALA A 1 134 ? -4.24719 3.75612 62.30169 1.000 24.97837 131 ALA A N 1
ATOM 1055 C CA . ALA A 1 134 ? -4.67591 2.41107 61.93302 1.000 22.31993 131 ALA A CA 1
ATOM 1056 C C . ALA A 1 134 ? -4.19788 2.04132 60.53393 1.000 25.25988 131 ALA A C 1
ATOM 1057 O O . ALA A 1 134 ? -3.70831 0.92767 60.31416 1.000 22.75584 131 ALA A O 1
ATOM 1059 N N . LEU A 1 135 ? -4.33150 2.95860 59.57341 1.000 21.24356 132 LEU A N 1
ATOM 1060 C CA . LEU A 1 135 ? -3.86623 2.66784 58.22113 1.000 24.36406 132 LEU A CA 1
ATOM 1061 C C . LEU A 1 135 ? -2.34650 2.56426 58.17289 1.000 25.33575 132 LEU A C 1
ATOM 1062 O O . LEU A 1 135 ? -1.80121 1.69657 57.48123 1.000 24.52375 132 LEU A O 1
ATOM 1067 N N . THR A 1 136 ? -1.64663 3.43562 58.90543 1.000 23.93752 133 THR A N 1
ATOM 1068 C CA . THR A 1 136 ? -0.18829 3.36509 58.94764 1.000 26.34524 133 THR A CA 1
ATOM 1069 C C . THR A 1 136 ? 0.28068 2.03020 59.51439 1.000 28.13842 133 THR A C 1
ATOM 1070 O O . THR A 1 136 ? 1.25975 1.44940 59.03006 1.000 30.87092 133 THR A O 1
ATOM 1074 N N . ASP A 1 137 ? -0.41486 1.52443 60.53716 1.000 30.88417 134 ASP A N 1
ATOM 1075 C CA . ASP A 1 137 ? -0.05674 0.23507 61.12011 1.000 29.65651 134 ASP A CA 1
ATOM 1076 C C . ASP A 1 137 ? -0.23984 -0.90002 60.11994 1.000 29.74171 134 ASP A C 1
ATOM 1077 O O . ASP A 1 137 ? 0.60081 -1.80307 60.03736 1.000 24.47750 134 ASP A O 1
ATOM 1082 N N . PHE A 1 138 ? -1.33749 -0.88024 59.35743 1.000 27.08429 135 PHE A N 1
ATOM 1083 C CA . PHE A 1 138 ? -1.53481 -1.90648 58.33877 1.000 26.18439 135 PHE A CA 1
ATOM 1084 C C . PHE A 1 138 ? -0.48836 -1.79987 57.23938 1.000 23.46767 135 PHE A C 1
ATOM 1085 O O . PHE A 1 138 ? 0.03526 -2.81655 56.77022 1.000 21.51966 135 PHE A O 1
ATOM 1093 N N . LEU A 1 139 ? -0.18979 -0.57512 56.79893 1.000 23.63889 136 LEU A N 1
ATOM 1094 C CA . LEU A 1 139 ? 0.77756 -0.38980 55.72149 1.000 25.26079 136 LEU A CA 1
ATOM 1095 C C . LEU A 1 139 ? 2.18208 -0.77372 56.16893 1.000 20.63466 136 LEU A C 1
ATOM 1096 O O . LEU A 1 139 ? 2.94174 -1.37252 55.39873 1.000 24.01557 136 LEU A O 1
ATOM 1101 N N . ASP A 1 140 ? 2.54810 -0.43226 57.40628 1.000 23.45422 137 ASP A N 1
ATOM 1102 C CA . ASP A 1 140 ? 3.81806 -0.90117 57.95007 1.000 27.32525 137 ASP A CA 1
ATOM 1103 C C . ASP A 1 140 ? 3.84436 -2.42108 58.02975 1.000 28.88439 137 ASP A C 1
ATOM 1104 O O . ASP A 1 140 ? 4.87223 -3.04985 57.75101 1.000 25.31027 137 ASP A O 1
ATOM 1109 N N . TRP A 1 141 ? 2.71522 -3.02801 58.40280 1.000 24.59444 138 TRP A N 1
ATOM 1110 C CA . TRP A 1 141 ? 2.62247 -4.48327 58.42897 1.000 26.28805 138 TRP A CA 1
ATOM 1111 C C . TRP A 1 141 ? 2.74817 -5.06818 57.02920 1.000 30.01789 138 TRP A C 1
ATOM 1112 O O . TRP A 1 141 ? 3.44094 -6.07274 56.82940 1.000 27.67724 138 TRP A O 1
ATOM 1123 N N . PHE A 1 142 ? 2.08196 -4.45462 56.04845 1.000 27.06085 139 PHE A N 1
ATOM 1124 C CA . PHE A 1 142 ? 2.12726 -4.96908 54.68328 1.000 24.51667 139 PHE A CA 1
ATOM 1125 C C . PHE A 1 142 ? 3.54571 -4.93415 54.12789 1.000 26.08280 139 PHE A C 1
ATOM 1126 O O . PHE A 1 142 ? 4.00592 -5.89791 53.50413 1.000 26.18000 139 PHE A O 1
ATOM 1134 N N . ILE A 1 143 ? 4.25359 -3.82473 54.34563 1.000 25.24970 140 ILE A N 1
ATOM 1135 C CA . ILE A 1 143 ? 5.61677 -3.69454 53.83745 1.000 26.14174 140 ILE A CA 1
ATOM 1136 C C . ILE A 1 143 ? 6.53412 -4.71676 54.49859 1.000 27.72292 140 ILE A C 1
ATOM 1137 O O . ILE A 1 143 ? 7.36512 -5.34896 53.83418 1.000 29.31680 140 ILE A O 1
ATOM 1142 N N . ALA A 1 144 ? 6.38884 -4.90749 55.81287 1.000 27.14206 141 ALA A N 1
ATOM 1143 C CA . ALA A 1 144 ? 7.21121 -5.88921 56.51306 1.000 31.05299 141 ALA A CA 1
ATOM 1144 C C . ALA A 1 144 ? 6.93404 -7.30716 56.03000 1.000 29.64830 141 ALA A C 1
ATOM 1145 O O . ALA A 1 144 ? 7.84685 -8.14027 56.00592 1.000 29.66564 141 ALA A O 1
ATOM 1147 N N . GLU A 1 145 ? 5.69197 -7.60169 55.64291 1.000 25.38260 142 GLU A N 1
ATOM 1148 C CA . GLU A 1 145 ? 5.37749 -8.93135 55.13104 1.000 26.88623 142 GLU A CA 1
ATOM 1149 C C . GLU A 1 145 ? 6.02860 -9.15979 53.77331 1.000 29.49698 142 GLU A C 1
ATOM 1150 O O . GLU A 1 145 ? 6.62317 -10.21612 53.52818 1.000 33.97607 142 GLU A O 1
ATOM 1156 N N . ILE A 1 146 ? 5.92220 -8.17730 52.87560 1.000 27.62751 143 ILE A N 1
ATOM 1157 C CA . ILE A 1 146 ? 6.58809 -8.27391 51.57961 1.000 30.24365 143 ILE A CA 1
ATOM 1158 C C . ILE A 1 146 ? 8.09856 -8.32419 51.76395 1.000 30.07874 143 ILE A C 1
ATOM 1159 O O . ILE A 1 146 ? 8.79397 -9.11423 51.11312 1.000 32.14183 143 ILE A O 1
ATOM 1164 N N . GLU A 1 147 ? 8.62707 -7.48566 52.65954 1.000 29.94180 144 GLU A N 1
ATOM 1165 C CA . GLU A 1 147 ? 10.06282 -7.47432 52.92115 1.000 28.72589 144 GLU A CA 1
ATOM 1166 C C . GLU A 1 147 ? 10.53838 -8.82113 53.45006 1.000 35.12303 144 GLU A C 1
ATOM 1167 O O . GLU A 1 147 ? 11.62094 -9.29372 53.08327 1.000 37.57984 144 GLU A O 1
ATOM 1173 N N . GLU A 1 148 ? 9.74017 -9.45559 54.31255 1.000 32.59689 145 GLU A N 1
ATOM 1174 C CA . GLU A 1 148 ? 10.09689 -10.77855 54.81495 1.000 35.33762 145 GLU A CA 1
ATOM 1175 C C . GLU A 1 148 ? 10.12484 -11.80593 53.68975 1.000 37.44552 145 GLU A C 1
ATOM 1176 O O . GLU A 1 148 ? 10.99741 -12.68191 53.65948 1.000 37.02247 145 GLU A O 1
ATOM 1182 N N . GLU A 1 149 ? 9.17618 -11.71634 52.75399 1.000 37.20701 146 GLU A N 1
ATOM 1183 C CA . GLU A 1 149 ? 9.18271 -12.62439 51.61186 1.000 37.46653 146 GLU A CA 1
ATOM 1184 C C . GLU A 1 149 ? 10.33960 -12.33052 50.66833 1.000 41.45573 146 GLU A C 1
ATOM 1185 O O . GLU A 1 149 ? 10.82714 -13.23998 49.98643 1.000 42.75572 146 GLU A O 1
ATOM 1191 N N . TYR A 1 150 ? 10.77952 -11.07146 50.60687 1.000 38.12660 147 TYR A N 1
ATOM 1192 C CA . TYR A 1 150 ? 11.97358 -10.73747 49.83837 1.000 46.43829 147 TYR A CA 1
ATOM 1193 C C . TYR A 1 150 ? 13.18821 -11.50133 50.35131 1.000 48.98410 147 TYR A C 1
ATOM 1194 O O . TYR A 1 150 ? 14.01093 -11.97939 49.56074 1.000 51.75016 147 TYR A O 1
ATOM 1203 N N . LYS A 1 151 ? 13.31246 -11.63271 51.67330 1.000 39.07706 148 LYS A N 1
ATOM 1204 C CA . LYS A 1 151 ? 14.47643 -12.26449 52.29490 1.000 49.38468 148 LYS A CA 1
ATOM 1205 C C . LYS A 1 151 ? 14.29972 -13.78468 52.35499 1.000 55.40818 148 LYS A C 1
ATOM 1206 O O . LYS A 1 151 ? 14.29034 -14.40535 53.41759 1.000 71.39558 148 LYS A O 1
ATOM 1212 N N . LYS A 1 152 ? 14.15959 -14.37991 51.17398 1.000 59.56275 149 LYS A N 1
ATOM 1213 C CA . LYS A 1 152 ? 14.02026 -15.82679 51.03752 1.000 56.53460 149 LYS A CA 1
ATOM 1214 C C . LYS A 1 152 ? 14.67831 -16.31624 49.75126 1.000 67.22357 149 LYS A C 1
ATOM 1215 O O . LYS A 1 152 ? 14.40144 -15.80124 48.66699 1.000 59.78117 149 LYS A O 1
ATOM 1221 N N . SER B 1 4 ? 18.05565 -10.62157 -3.55204 1.000 72.91567 1 SER B N 1
ATOM 1222 C CA . SER B 1 4 ? 17.39405 -10.65632 -4.85108 1.000 76.81955 1 SER B CA 1
ATOM 1223 C C . SER B 1 4 ? 15.89613 -10.41431 -4.71012 1.000 74.22668 1 SER B C 1
ATOM 1224 O O . SER B 1 4 ? 15.33564 -10.55553 -3.62224 1.000 75.00873 1 SER B O 1
ATOM 1227 N N . GLU B 1 5 ? 15.25093 -10.04894 -5.82124 1.000 76.73160 2 GLU B N 1
ATOM 1228 C CA . GLU B 1 5 ? 13.80682 -9.84523 -5.79943 1.000 72.92048 2 GLU B CA 1
ATOM 1229 C C . GLU B 1 5 ? 13.06015 -11.14634 -5.53891 1.000 75.68978 2 GLU B C 1
ATOM 1230 O O . GLU B 1 5 ? 11.95683 -11.12388 -4.98183 1.000 71.80263 2 GLU B O 1
ATOM 1236 N N . GLU B 1 6 ? 13.63757 -12.28430 -5.93112 1.000 77.79670 3 GLU B N 1
ATOM 1237 C CA . GLU B 1 6 ? 12.99274 -13.56335 -5.65553 1.000 71.56516 3 GLU B CA 1
ATOM 1238 C C . GLU B 1 6 ? 12.97351 -13.85923 -4.16211 1.000 66.71085 3 GLU B C 1
ATOM 1239 O O . GLU B 1 6 ? 11.95995 -14.32634 -3.63153 1.000 61.17011 3 GLU B O 1
ATOM 1245 N N . LYS B 1 7 ? 14.08149 -13.58647 -3.46794 1.000 61.18956 4 LYS B N 1
ATOM 1246 C CA . LYS B 1 7 ? 14.13306 -13.82323 -2.02847 1.000 61.91178 4 LYS B CA 1
ATOM 1247 C C . LYS B 1 7 ? 13.07577 -13.00790 -1.29677 1.000 57.17135 4 LYS B C 1
ATOM 1248 O O . LYS B 1 7 ? 12.51713 -13.46220 -0.29207 1.000 61.93201 4 LYS B O 1
ATOM 1254 N N . ALA B 1 8 ? 12.78586 -11.80138 -1.78809 1.000 57.63818 5 ALA B N 1
ATOM 1255 C CA . ALA B 1 8 ? 11.76650 -10.96840 -1.15900 1.000 60.51213 5 ALA B CA 1
ATOM 1256 C C . ALA B 1 8 ? 10.39081 -11.61407 -1.26502 1.000 58.66543 5 ALA B C 1
ATOM 1257 O O . ALA B 1 8 ? 9.65752 -11.71060 -0.27381 1.000 47.68729 5 ALA B O 1
ATOM 1259 N N . ALA B 1 9 ? 10.02485 -12.06696 -2.46681 1.000 57.61736 6 ALA B N 1
ATOM 1260 C CA . ALA B 1 9 ? 8.73252 -12.71748 -2.65145 1.000 59.89742 6 ALA B CA 1
ATOM 1261 C C . ALA B 1 9 ? 8.66542 -14.05264 -1.92265 1.000 52.72490 6 ALA B C 1
ATOM 1262 O O . ALA B 1 9 ? 7.58242 -14.47003 -1.49731 1.000 55.88975 6 ALA B O 1
ATOM 1264 N N . LEU B 1 10 ? 9.80291 -14.73614 -1.77500 1.000 50.06210 7 LEU B N 1
ATOM 1265 C CA . LEU B 1 10 ? 9.82167 -15.98933 -1.02719 1.000 54.95733 7 LEU B CA 1
ATOM 1266 C C . LEU B 1 10 ? 9.51112 -15.75447 0.44531 1.000 51.38617 7 LEU B C 1
ATOM 1267 O O . LEU B 1 10 ? 8.81034 -16.55608 1.07445 1.000 49.50628 7 LEU B O 1
ATOM 1272 N N . VAL B 1 11 ? 10.02627 -14.66015 1.00979 1.000 50.68682 8 VAL B N 1
ATOM 1273 C CA . VAL B 1 11 ? 9.75410 -14.33982 2.40706 1.000 49.71020 8 VAL B CA 1
ATOM 1274 C C . VAL B 1 11 ? 8.28850 -13.97007 2.59418 1.000 50.16089 8 VAL B C 1
ATOM 1275 O O . VAL B 1 11 ? 7.64143 -14.40596 3.55440 1.000 49.07510 8 VAL B O 1
ATOM 1279 N N . LEU B 1 12 ? 7.73776 -13.17007 1.67807 1.000 54.30688 9 LEU B N 1
ATOM 1280 C CA . LEU B 1 12 ? 6.34220 -12.76319 1.80419 1.000 53.82183 9 LEU B CA 1
ATOM 1281 C C . LEU B 1 12 ? 5.39845 -13.93580 1.56753 1.000 52.44286 9 LEU B C 1
ATOM 1282 O O . LEU B 1 12 ? 4.37896 -14.06461 2.25481 1.000 52.87700 9 LEU B O 1
ATOM 1287 N N . ALA B 1 13 ? 5.71988 -14.80188 0.60256 1.000 54.17113 10 ALA B N 1
ATOM 1288 C CA . ALA B 1 13 ? 4.87025 -15.95966 0.33938 1.000 52.73550 10 ALA B CA 1
ATOM 1289 C C . ALA B 1 13 ? 4.86248 -16.91685 1.52418 1.000 59.31716 10 ALA B C 1
ATOM 1290 O O . ALA B 1 13 ? 3.81278 -17.46273 1.88561 1.000 56.51517 10 ALA B O 1
ATOM 1292 N N . LEU B 1 14 ? 6.02668 -17.13430 2.13954 1.000 51.28390 11 LEU B N 1
ATOM 1293 C CA . LEU B 1 14 ? 6.09441 -17.97501 3.33018 1.000 52.00619 11 LEU B CA 1
ATOM 1294 C C . LEU B 1 14 ? 5.29992 -17.36255 4.47515 1.000 51.75451 11 LEU B C 1
ATOM 1295 O O . LEU B 1 14 ? 4.52313 -18.05066 5.14778 1.000 52.11574 11 LEU B O 1
ATOM 1300 N N . PHE B 1 15 ? 5.48353 -16.06094 4.70927 1.000 49.95046 12 PHE B N 1
ATOM 1301 C CA . PHE B 1 15 ? 4.74953 -15.38720 5.77385 1.000 53.14181 12 PHE B CA 1
ATOM 1302 C C . PHE B 1 15 ? 3.25483 -15.33384 5.48210 1.000 54.32906 12 PHE B C 1
ATOM 1303 O O . PHE B 1 15 ? 2.44600 -15.27623 6.41498 1.000 50.35036 12 PHE B O 1
ATOM 1311 N N . ASP B 1 16 ? 2.86717 -15.35767 4.20510 1.000 57.96762 13 ASP B N 1
ATOM 1312 C CA . ASP B 1 16 ? 1.45189 -15.47758 3.86943 1.000 59.33245 13 ASP B CA 1
ATOM 1313 C C . ASP B 1 16 ? 0.90395 -16.82596 4.31909 1.000 56.43535 13 ASP B C 1
ATOM 1314 O O . ASP B 1 16 ? -0.18688 -16.90739 4.89560 1.000 61.16418 13 ASP B O 1
ATOM 1319 N N . ARG B 1 17 ? 1.65706 -17.89966 4.06659 1.000 54.51325 14 ARG B N 1
ATOM 1320 C CA . ARG B 1 17 ? 1.25405 -19.21844 4.54183 1.000 57.86611 14 ARG B CA 1
ATOM 1321 C C . ARG B 1 17 ? 1.33412 -19.31374 6.05996 1.000 56.04965 14 ARG B C 1
ATOM 1322 O O . ARG B 1 17 ? 0.55582 -20.05118 6.67568 1.000 66.17020 14 ARG B O 1
ATOM 1330 N N . VAL B 1 18 ? 2.26478 -18.58247 6.67666 1.000 54.20812 15 VAL B N 1
ATOM 1331 C CA . VAL B 1 18 ? 2.36198 -18.57442 8.13254 1.000 57.38599 15 VAL B CA 1
ATOM 1332 C C . VAL B 1 18 ? 1.12619 -17.92858 8.74654 1.000 63.12043 15 VAL B C 1
ATOM 1333 O O . VAL B 1 18 ? 0.57312 -18.42778 9.73429 1.000 62.43450 15 VAL B O 1
ATOM 1337 N N . GLU B 1 19 ? 0.66524 -16.81824 8.16452 1.000 60.10694 16 GLU B N 1
ATOM 1338 C CA . GLU B 1 19 ? -0.49610 -16.11179 8.69433 1.000 57.81996 16 GLU B CA 1
ATOM 1339 C C . GLU B 1 19 ? -1.76913 -16.94386 8.60553 1.000 56.28848 16 GLU B C 1
ATOM 1340 O O . GLU B 1 19 ? -2.70890 -16.70475 9.37163 1.000 61.64535 16 GLU B O 1
ATOM 1346 N N . ALA B 1 20 ? -1.81850 -17.92074 7.69704 1.000 59.45799 17 ALA B N 1
ATOM 1347 C CA . ALA B 1 20 ? -3.00742 -18.75246 7.55237 1.000 56.64173 17 ALA B CA 1
ATOM 1348 C C . ALA B 1 20 ? -3.26276 -19.63299 8.76975 1.000 68.56262 17 ALA B C 1
ATOM 1349 O O . ALA B 1 20 ? -4.38865 -20.11665 8.93889 1.000 68.95936 17 ALA B O 1
ATOM 1351 N N . ASP B 1 21 ? -2.25222 -19.85034 9.61469 1.000 67.61846 18 ASP B N 1
ATOM 1352 C CA . ASP B 1 21 ? -2.41042 -20.66875 10.81134 1.000 66.77165 18 ASP B CA 1
ATOM 1353 C C . ASP B 1 21 ? -1.40851 -20.23877 11.88209 1.000 58.41652 18 ASP B C 1
ATOM 1354 O O . ASP B 1 21 ? -0.73509 -21.07339 12.49848 1.000 60.46261 18 ASP B O 1
ATOM 1359 N N . ARG B 1 22 ? -1.30624 -18.93003 12.11560 1.000 58.25668 19 ARG B N 1
ATOM 1360 C CA . ARG B 1 22 ? -0.29035 -18.40950 13.02370 1.000 57.61256 19 ARG B CA 1
ATOM 1361 C C . ARG B 1 22 ? -0.51759 -18.80907 14.47859 1.000 57.42697 19 ARG B C 1
ATOM 1362 O O . ARG B 1 22 ? 0.38067 -18.60883 15.30422 1.000 47.10327 19 ARG B O 1
ATOM 1370 N N . GLU B 1 23 ? -1.67501 -19.38386 14.80833 1.000 52.58575 20 GLU B N 1
ATOM 1371 C CA . GLU B 1 23 ? -1.91829 -19.85222 16.16826 1.000 61.05282 20 GLU B CA 1
ATOM 1372 C C . GLU B 1 23 ? -1.17957 -21.15708 16.44303 1.000 57.90184 20 GLU B C 1
ATOM 1373 O O . GLU B 1 23 ? -0.51672 -21.29857 17.47826 1.000 56.16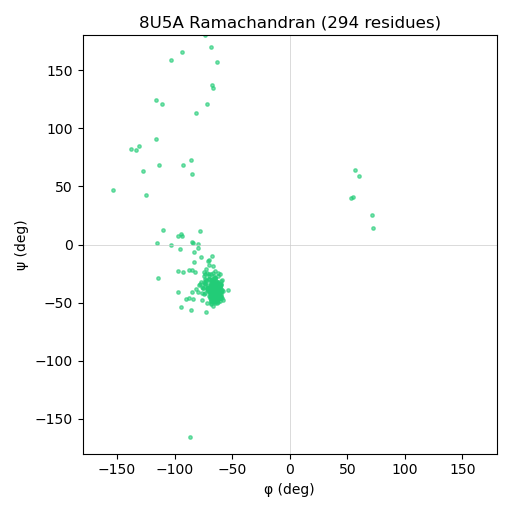393 20 GLU B O 1
ATOM 1379 N N . GLU B 1 24 ? -1.28921 -22.12375 15.52637 1.000 57.96554 21 GLU B N 1
ATOM 1380 C CA . GLU B 1 24 ? -0.57567 -23.38414 15.69483 1.000 51.02642 21 GLU B CA 1
ATOM 1381 C C . GLU B 1 24 ? 0.91572 -23.22131 15.43242 1.000 57.16346 21 GLU B C 1
ATOM 1382 O O . GLU B 1 24 ? 1.73229 -23.90300 16.06222 1.000 54.86854 21 GLU B O 1
ATOM 1388 N N . ILE B 1 25 ? 1.28978 -22.32658 14.51538 1.000 52.42419 22 ILE B N 1
ATOM 1389 C CA . ILE B 1 25 ? 2.70418 -22.09023 14.24172 1.000 49.68641 22 ILE B CA 1
ATOM 1390 C C . ILE B 1 25 ? 3.37145 -21.42772 15.43779 1.000 39.48304 22 ILE B C 1
ATOM 1391 O O . ILE B 1 25 ? 4.42054 -21.87825 15.91087 1.000 43.78597 22 ILE B O 1
ATOM 1396 N N . GLY B 1 26 ? 2.76825 -20.35281 15.94838 1.000 43.49566 23 GLY B N 1
ATOM 1397 C CA . GLY B 1 26 ? 3.37262 -19.63469 17.05802 1.000 42.87946 23 GLY B CA 1
ATOM 1398 C C . GLY B 1 26 ? 3.46442 -20.46586 18.32385 1.000 43.01001 23 GLY B C 1
ATOM 1399 O O . GLY B 1 26 ? 4.45601 -20.38990 19.05530 1.000 42.52994 23 GLY B O 1
ATOM 1400 N N . ALA B 1 27 ? 2.43100 -21.26224 18.60779 1.000 42.55776 24 ALA B N 1
ATOM 1401 C CA . ALA B 1 27 ? 2.49199 -22.15828 19.75767 1.000 39.27752 24 ALA B CA 1
ATOM 1402 C C . ALA B 1 27 ? 3.59653 -23.19143 19.58335 1.000 44.86120 24 ALA B C 1
ATOM 1403 O O . ALA B 1 27 ? 4.30131 -23.52751 20.54205 1.000 41.74177 24 ALA B O 1
ATOM 1405 N N . ALA B 1 28 ? 3.77057 -23.69632 18.35943 1.000 40.93546 25 ALA B N 1
ATOM 1406 C CA . ALA B 1 28 ? 4.83845 -24.65425 18.09692 1.000 37.75375 25 ALA B CA 1
ATOM 1407 C C . ALA B 1 28 ? 6.20974 -23.99820 18.20563 1.000 39.47284 25 ALA B C 1
ATOM 1408 O O . ALA B 1 28 ? 7.16630 -24.62262 18.67893 1.000 40.42960 25 ALA B O 1
ATOM 1410 N N . VAL B 1 29 ? 6.32589 -22.74054 17.77358 1.000 36.81756 26 VAL B N 1
ATOM 1411 C CA . VAL B 1 29 ? 7.59255 -22.02570 17.90030 1.000 35.74941 26 VAL B CA 1
ATOM 1412 C C . VAL B 1 29 ? 7.92494 -21.77903 19.36767 1.000 30.10154 26 VAL B C 1
ATOM 1413 O O . VAL B 1 29 ? 9.07113 -21.96063 19.79806 1.000 36.44538 26 VAL B O 1
ATOM 1417 N N . LEU B 1 30 ? 6.93203 -21.36369 20.15783 1.000 31.34411 27 LEU B N 1
ATOM 1418 C CA . LEU B 1 30 ? 7.16138 -21.12621 21.58032 1.000 36.90370 27 LEU B CA 1
ATOM 1419 C C . LEU B 1 30 ? 7.53001 -22.41629 22.30108 1.000 32.27795 27 LEU B C 1
ATOM 1420 O O . LEU B 1 30 ? 8.46904 -22.44400 23.10545 1.000 35.54670 27 LEU B O 1
ATOM 1425 N N . ARG B 1 31 ? 6.79417 -23.49765 22.02919 1.000 34.38186 28 ARG B N 1
ATOM 1426 C CA . ARG B 1 31 ? 7.12385 -24.78386 22.63583 1.000 36.73376 28 ARG B CA 1
ATOM 1427 C C . ARG B 1 31 ? 8.53219 -25.22470 22.26069 1.000 45.24970 28 ARG B C 1
ATOM 1428 O O . ARG B 1 31 ? 9.27272 -25.74344 23.10371 1.000 39.43675 28 ARG B O 1
ATOM 1436 N N . ARG B 1 32 ? 8.92276 -25.02289 20.99938 1.000 41.25041 29 ARG B N 1
ATOM 1437 C CA . ARG B 1 32 ? 10.26143 -25.41860 20.57331 1.000 37.39816 29 ARG B CA 1
ATOM 1438 C C . ARG B 1 32 ? 11.33308 -24.59551 21.27732 1.000 38.90530 29 ARG B C 1
ATOM 1439 O O . ARG B 1 32 ? 12.35252 -25.14069 21.71688 1.000 38.15103 29 ARG B O 1
ATOM 1447 N N . THR B 1 33 ? 11.12082 -23.28261 21.39158 1.000 36.86911 30 THR B N 1
ATOM 1448 C CA . THR B 1 33 ? 12.08828 -22.42848 22.07272 1.000 41.32617 30 THR B CA 1
ATOM 1449 C C . THR B 1 33 ? 12.23657 -22.82861 23.53522 1.000 36.63186 30 THR B C 1
ATOM 1450 O O . THR B 1 33 ? 13.35433 -23.00706 24.03194 1.000 41.27002 30 THR B O 1
ATOM 1454 N N . PHE B 1 34 ? 11.11342 -22.98626 24.23879 1.000 37.84776 31 PHE B N 1
ATOM 1455 C CA . PHE B 1 34 ? 11.17041 -23.30229 25.66317 1.000 43.93177 31 PHE B CA 1
ATOM 1456 C C . PHE B 1 34 ? 11.74263 -24.69415 25.90540 1.000 45.38466 31 PHE B C 1
ATOM 1457 O O . PHE B 1 34 ? 12.49322 -24.90355 26.86592 1.000 53.19091 31 PHE B O 1
ATOM 1465 N N . GLU B 1 35 ? 11.40501 -25.65584 25.04285 1.000 50.22042 32 GLU B N 1
ATOM 1466 C CA . GLU B 1 35 ? 11.86795 -27.02638 25.24131 1.000 52.72978 32 GLU B CA 1
ATOM 1467 C C . GLU B 1 35 ? 13.37184 -27.14603 25.02363 1.000 48.39640 32 GLU B C 1
ATOM 1468 O O . GLU B 1 35 ? 14.06649 -27.80286 25.80678 1.000 52.22358 32 GLU B O 1
ATOM 1474 N N . GLU B 1 36 ? 13.89534 -26.52042 23.96887 1.000 45.81755 33 GLU B N 1
ATOM 1475 C CA . GLU B 1 36 ? 15.32217 -26.60777 23.68195 1.000 42.75835 33 GLU B CA 1
ATOM 1476 C C . GLU B 1 36 ? 16.15289 -25.61443 24.48240 1.000 44.46194 33 GLU B C 1
ATOM 1477 O O . GLU B 1 36 ? 17.37764 -25.76580 24.54526 1.000 45.27351 33 GLU B O 1
ATOM 1483 N N . HIS B 1 37 ? 15.52655 -24.60900 25.08874 1.000 48.17673 34 HIS B N 1
ATOM 1484 C CA . HIS B 1 37 ? 16.23708 -23.58745 25.85910 1.000 47.29566 34 HIS B CA 1
ATOM 1485 C C . HIS B 1 37 ? 15.46809 -23.30365 27.13612 1.000 48.71453 34 HIS B C 1
ATOM 1486 O O . HIS B 1 37 ? 14.68740 -22.34309 27.21610 1.000 48.77502 34 HIS B O 1
ATOM 1493 N N . PRO B 1 38 ? 15.65176 -24.12739 28.16988 1.000 54.09070 35 PRO B N 1
ATOM 1494 C CA . PRO B 1 38 ? 15.01665 -23.83396 29.46264 1.000 55.12020 35 PRO B CA 1
ATOM 1495 C C . PRO B 1 38 ? 15.48424 -22.52241 30.07056 1.000 46.76628 35 PRO B C 1
ATOM 1496 O O . PRO B 1 38 ? 14.74544 -21.92316 30.86385 1.000 45.93394 35 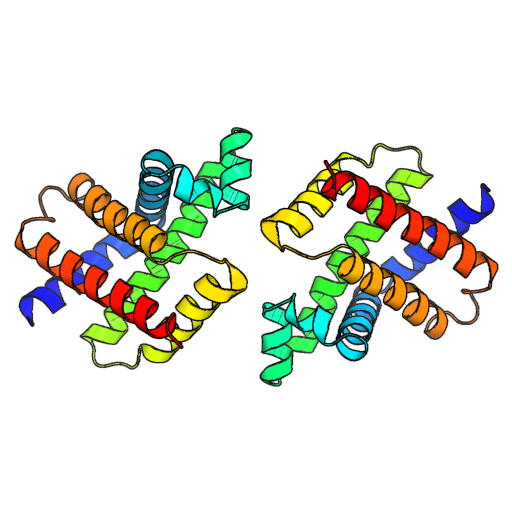PRO B O 1
ATOM 1500 N N . GLU B 1 39 ? 16.68535 -22.05442 29.71946 1.000 49.74835 36 GLU B N 1
ATOM 1501 C CA . GLU B 1 39 ? 17.13779 -20.74803 30.17891 1.000 48.04778 36 GLU B CA 1
ATOM 1502 C C . GLU B 1 39 ? 16.31542 -19.61653 29.57625 1.000 47.75417 36 GLU B C 1
ATOM 1503 O O . GLU B 1 39 ? 16.25010 -18.53119 30.16209 1.000 46.19216 36 GLU B O 1
ATOM 1509 N N . THR B 1 40 ? 15.69177 -19.84402 28.41884 1.000 48.23329 37 THR B N 1
ATOM 1510 C CA . THR B 1 40 ? 14.85836 -18.81818 27.80375 1.000 42.81574 37 THR B CA 1
ATOM 1511 C C . THR B 1 40 ? 13.47085 -18.78406 28.43256 1.000 37.56575 37 THR B C 1
ATOM 1512 O O . THR B 1 40 ? 12.89913 -17.70512 28.62479 1.000 38.67068 37 THR B O 1
ATOM 1516 N N . LEU B 1 41 ? 12.92156 -19.95530 28.76619 1.000 39.09663 38 LEU B N 1
ATOM 1517 C CA . LEU B 1 41 ? 11.61795 -20.00933 29.41955 1.000 43.21546 38 LEU B CA 1
ATOM 1518 C C . LEU B 1 41 ? 11.64315 -19.31172 30.77231 1.000 41.75630 38 LEU B C 1
ATOM 1519 O O . LEU B 1 41 ? 10.63393 -18.73366 31.19221 1.000 39.22616 38 LEU B O 1
ATOM 1524 N N . LYS B 1 42 ? 12.78591 -19.34821 31.46226 1.000 40.80379 39 LYS B N 1
ATOM 1525 C CA . LYS B 1 42 ? 12.90119 -18.66305 32.74543 1.000 51.77495 39 LYS B CA 1
ATOM 1526 C C . LYS B 1 42 ? 12.66615 -17.16620 32.58888 1.000 52.14749 39 LYS B C 1
ATOM 1527 O O . LYS B 1 42 ? 12.07221 -16.52723 33.46567 1.000 52.68657 39 LYS B O 1
ATOM 1533 N N . LYS B 1 43 ? 13.11202 -16.59324 31.47231 1.000 44.14978 40 LYS B N 1
ATOM 1534 C CA . LYS B 1 43 ? 12.95627 -15.17024 31.20195 1.000 45.44640 40 LYS B CA 1
ATOM 1535 C C . LYS B 1 43 ? 11.55329 -14.80342 30.73031 1.000 46.56206 40 LYS B C 1
ATOM 1536 O O . LYS B 1 43 ? 11.34521 -13.68253 30.25504 1.000 48.69222 40 LYS B O 1
ATOM 1542 N N . PHE B 1 44 ? 10.59464 -15.71836 30.84849 1.000 46.23751 41 PHE B N 1
ATOM 1543 C CA . PHE B 1 44 ? 9.18723 -15.45192 30.55656 1.000 43.06253 41 PHE B CA 1
ATOM 1544 C C . PHE B 1 44 ? 8.39152 -15.98028 31.74244 1.000 44.77996 41 PHE B C 1
ATOM 1545 O O . PHE B 1 44 ? 7.90021 -17.11683 31.72156 1.000 41.67008 41 PHE B O 1
ATOM 1553 N N . PRO B 1 45 ? 8.24226 -15.17275 32.79635 1.000 48.14974 42 PRO B N 1
ATOM 1554 C CA . PRO B 1 45 ? 7.69757 -15.70584 34.05691 1.000 38.19829 42 PRO B CA 1
ATOM 1555 C C . PRO B 1 45 ? 6.26521 -16.19479 33.95495 1.000 45.92646 42 PRO B C 1
ATOM 1556 O O . PRO B 1 45 ? 5.91278 -17.17490 34.62200 1.000 41.60410 42 PRO B O 1
ATOM 1560 N N . ARG B 1 46 ? 5.42391 -15.54854 33.14589 1.000 40.82462 43 ARG B N 1
ATOM 1561 C CA . ARG B 1 46 ? 4.04339 -16.00295 33.02598 1.000 42.44721 43 ARG B CA 1
ATOM 1562 C C . ARG B 1 46 ? 3.97674 -17.39926 32.41886 1.000 49.94224 43 ARG B C 1
ATOM 1563 O O . ARG B 1 46 ? 3.18427 -18.23842 32.86125 1.000 48.28242 43 ARG B O 1
ATOM 1571 N N . PHE B 1 47 ? 4.81368 -17.67208 31.41394 1.000 40.59055 44 PHE B N 1
ATOM 1572 C CA . PHE B 1 47 ? 4.84778 -19.00537 30.81997 1.000 38.60713 44 PHE B CA 1
ATOM 1573 C C . PHE B 1 47 ? 5.55961 -20.00116 31.72759 1.000 36.83487 44 PHE B C 1
ATOM 1574 O O . PHE B 1 47 ? 5.15775 -21.16798 31.81197 1.000 41.05842 44 PHE B O 1
ATOM 1582 N N . LEU B 1 48 ? 6.62253 -19.56223 32.40721 1.000 34.19053 45 LEU B N 1
ATOM 1583 C CA . LEU B 1 48 ? 7.35408 -20.45703 33.29911 1.000 40.43543 45 LEU B CA 1
ATOM 1584 C C . LEU B 1 48 ? 6.45047 -21.00475 34.39663 1.000 45.14995 45 LEU B C 1
ATOM 1585 O O . LEU B 1 48 ? 6.53923 -22.18588 34.75348 1.000 40.98317 45 LEU B O 1
ATOM 1590 N N . GLU B 1 49 ? 5.56879 -20.16306 34.94027 1.000 45.92741 46 GLU B N 1
ATOM 1591 C CA . GLU B 1 49 ? 4.66369 -20.62626 35.98641 1.000 48.15863 46 GLU B CA 1
ATOM 1592 C C . GLU B 1 49 ? 3.60784 -21.56927 35.42429 1.000 47.01091 46 GLU B C 1
ATOM 1593 O O . GLU B 1 49 ? 3.20630 -22.52885 36.09333 1.000 44.77081 46 GLU B O 1
ATOM 1599 N N . LEU B 1 50 ? 3.14725 -21.31641 34.19697 1.000 40.29618 47 LEU B N 1
ATOM 1600 C CA . LEU B 1 50 ? 2.18713 -22.22253 33.57554 1.000 44.56114 47 LEU B CA 1
ATOM 1601 C C . LEU B 1 50 ? 2.81190 -23.58835 33.32108 1.000 42.68721 47 LEU B C 1
ATOM 1602 O O . LEU B 1 50 ? 2.16709 -24.62346 33.52712 1.000 44.06969 47 LEU B O 1
ATOM 1607 N N . TYR B 1 51 ? 4.07083 -23.60906 32.87639 1.000 46.67137 48 TYR B N 1
ATOM 1608 C CA . TYR B 1 51 ? 4.78275 -24.87038 32.69571 1.000 39.92244 48 TYR B CA 1
ATOM 1609 C C . TYR B 1 51 ? 4.99966 -25.57758 34.02861 1.000 40.83749 48 TYR B C 1
ATOM 1610 O O . TYR B 1 51 ? 4.74083 -26.78035 34.15465 1.000 35.46707 48 TYR B O 1
ATOM 1619 N N . LYS B 1 52 ? 5.47784 -24.84141 35.03583 1.000 39.03150 49 LYS B N 1
ATOM 1620 C CA . LYS B 1 52 ? 5.83130 -25.45341 36.31392 1.000 39.19084 49 LYS B CA 1
ATOM 1621 C C . LYS B 1 52 ? 4.61473 -26.04593 37.01309 1.000 41.16020 49 LYS B C 1
ATOM 1622 O O . LYS B 1 52 ? 4.70881 -27.10883 37.63699 1.000 40.48957 49 LYS B O 1
ATOM 1628 N N . LYS B 1 53 ? 3.47045 -25.37603 36.92828 1.000 38.48097 50 LYS B N 1
ATOM 1629 C CA . LYS B 1 53 ? 2.27384 -25.79636 37.64101 1.000 41.14431 50 LYS B CA 1
ATOM 1630 C C . LYS B 1 53 ? 1.36820 -26.69127 36.80392 1.000 45.15762 50 LYS B C 1
ATOM 1631 O O . LYS B 1 53 ? 0.26178 -27.01410 37.24742 1.000 46.56315 50 LYS B O 1
ATOM 1637 N N . GLY B 1 54 ? 1.81412 -27.10656 35.62124 1.000 40.32923 51 GLY B N 1
ATOM 1638 C CA . GLY B 1 54 ? 0.99075 -27.93955 34.75705 1.000 37.93343 51 GLY B CA 1
ATOM 1639 C C . GLY B 1 54 ? -0.36325 -27.34038 34.44070 1.000 43.24849 51 GLY B C 1
ATOM 1640 O O . GLY B 1 54 ? -1.36933 -28.06020 34.42032 1.000 42.08571 51 GLY B O 1
ATOM 1641 N N . SER B 1 55 ? -0.40831 -26.03690 34.19356 1.000 37.36190 52 SER B N 1
ATOM 1642 C CA . SER B 1 55 ? -1.68218 -25.34934 34.01152 1.000 41.36433 52 SER B CA 1
ATOM 1643 C C . SER B 1 55 ? -2.37487 -25.82514 32.74017 1.000 46.92125 52 SER B C 1
ATOM 1644 O O . SER B 1 55 ? -1.73010 -25.93251 31.68924 1.000 52.12451 52 SER B O 1
ATOM 1647 N N . PRO B 1 56 ? -3.67859 -26.11686 32.78753 1.000 47.56835 53 PRO B N 1
ATOM 1648 C CA . PRO B 1 56 ? -4.39521 -26.49273 31.55955 1.000 51.33016 53 PRO B CA 1
ATOM 1649 C C . PRO B 1 56 ? -4.57685 -25.34027 30.58636 1.000 45.76200 53 PRO B C 1
ATOM 1650 O O . PRO B 1 56 ? -4.93037 -25.58599 29.42615 1.000 50.25995 53 PRO B O 1
ATOM 1654 N N . GLU B 1 57 ? -4.34667 -24.10012 31.01618 1.000 47.90519 54 GLU B N 1
ATOM 1655 C CA . GLU B 1 57 ? -4.47731 -22.93667 30.14832 1.000 50.92693 54 GLU B CA 1
ATOM 1656 C C . GLU B 1 57 ? -3.22608 -22.66304 29.32485 1.000 53.94972 54 GLU B C 1
ATOM 1657 O O . GLU B 1 57 ? -3.20845 -21.68768 28.56561 1.000 50.00839 54 GLU B O 1
ATOM 1663 N N . LEU B 1 58 ? -2.18764 -23.49223 29.45412 1.000 49.25739 55 LEU B N 1
ATOM 1664 C CA . LEU B 1 58 ? -0.93660 -23.22702 28.75200 1.000 49.73339 55 LEU B CA 1
ATOM 1665 C C . LEU B 1 58 ? -1.12123 -23.29361 27.24137 1.000 52.42738 55 LEU B C 1
ATOM 1666 O O . LEU B 1 58 ? -0.55473 -22.47821 26.50537 1.000 49.98156 55 LEU B O 1
ATOM 1671 N N . ASP B 1 59 ? -1.91657 -24.25271 26.76140 1.000 53.01248 56 ASP B N 1
ATOM 1672 C CA . ASP B 1 59 ? -2.10271 -24.41160 25.32190 1.000 45.79255 56 ASP B CA 1
ATOM 1673 C C . ASP B 1 59 ? -2.72525 -23.16502 24.70585 1.000 52.40621 56 ASP B C 1
ATOM 1674 O O . ASP B 1 59 ? -2.26442 -22.67429 23.66817 1.000 50.57363 56 ASP B O 1
ATOM 1679 N N . ALA B 1 60 ? -3.77487 -22.63372 25.33658 1.000 50.17285 57 ALA B N 1
ATOM 1680 C CA . ALA B 1 60 ? -4.41230 -21.43105 24.81267 1.000 53.85452 57 ALA B CA 1
ATOM 1681 C C . ALA B 1 60 ? -3.49432 -20.22191 24.93373 1.000 55.48886 57 ALA B C 1
ATOM 1682 O O . ALA B 1 60 ? -3.49027 -19.34882 24.05763 1.000 56.73774 57 ALA B O 1
ATOM 1684 N N . LEU B 1 61 ? -2.70637 -20.15335 26.00935 1.000 58.35411 58 LEU B N 1
ATOM 1685 C CA . LEU B 1 61 ? -1.75625 -19.05483 26.14801 1.000 51.01040 58 LEU B CA 1
ATOM 1686 C C . LEU B 1 61 ? -0.66872 -19.13218 25.08353 1.000 54.26501 58 LEU B C 1
ATOM 1687 O O . LEU B 1 61 ? -0.22275 -18.10140 24.56489 1.000 50.28585 58 LEU B O 1
ATOM 1692 N N . LEU B 1 62 ? -0.23600 -20.34715 24.73632 1.000 46.48732 59 LEU B N 1
ATOM 1693 C CA . LEU B 1 62 ? 0.80077 -20.49555 23.72021 1.000 45.13507 59 LEU B CA 1
ATOM 1694 C C . LEU B 1 62 ? 0.28786 -20.10122 22.33962 1.000 47.91115 59 LEU B C 1
ATOM 1695 O O . LEU B 1 62 ? 1.01813 -19.48651 21.55392 1.000 47.31343 59 LEU B O 1
ATOM 1700 N N . LYS B 1 63 ? -0.96301 -20.44337 22.02274 1.000 51.10501 60 LYS B N 1
ATOM 1701 C CA . LYS B 1 63 ? -1.50397 -20.09257 20.71368 1.000 47.79832 60 LYS B CA 1
ATOM 1702 C C . LYS B 1 63 ? -1.81982 -18.60653 20.61498 1.000 51.49401 60 LYS B C 1
ATOM 1703 O O . LYS B 1 63 ? -1.76318 -18.03337 19.52133 1.000 52.88951 60 LYS B O 1
ATOM 1709 N N . GLU B 1 64 ? -2.15600 -17.96810 21.73561 1.000 50.12218 61 GLU B N 1
ATOM 1710 C CA . GLU B 1 64 ? -2.45703 -16.54147 21.71102 1.000 55.40193 61 GLU B CA 1
ATOM 1711 C C . GLU B 1 64 ? -1.18914 -15.72244 21.51051 1.000 53.96900 61 GLU B C 1
ATOM 1712 O O . GLU B 1 64 ? -1.07869 -14.94462 20.55593 1.000 53.45932 61 GLU B O 1
ATOM 1718 N N . HIS B 1 65 ? -0.21850 -15.88334 22.41285 1.000 50.25744 62 HIS B N 1
ATOM 1719 C CA . HIS B 1 65 ? 1.01862 -15.12053 22.30974 1.000 50.20163 62 HIS B CA 1
ATOM 1720 C C . HIS B 1 65 ? 1.85779 -15.57451 21.12481 1.000 48.79569 62 HIS B C 1
ATOM 1721 O O . HIS B 1 65 ? 2.66365 -14.79514 20.60422 1.000 50.89180 62 HIS B O 1
ATOM 1728 N N . GLY B 1 66 ? 1.69062 -16.82422 20.68994 1.000 46.58646 63 GLY B N 1
ATOM 1729 C CA . GLY B 1 66 ? 2.35303 -17.26012 19.47365 1.000 46.09261 63 GLY B CA 1
ATOM 1730 C C . GLY B 1 66 ? 1.87409 -16.49296 18.25794 1.000 51.18849 63 GLY B C 1
ATOM 1731 O O . GLY B 1 66 ? 2.65388 -16.19708 17.34938 1.000 47.45830 63 GLY B O 1
ATOM 1732 N N . LYS B 1 67 ? 0.58241 -16.15853 18.22621 1.000 46.06816 64 LYS B N 1
ATOM 1733 C CA . LYS B 1 67 ? 0.05838 -15.33114 17.14671 1.000 49.57987 64 LYS B CA 1
ATOM 1734 C C . LYS B 1 67 ? 0.62799 -13.92099 17.21346 1.000 48.39245 64 LYS B C 1
ATOM 1735 O O . LYS B 1 67 ? 0.97019 -13.33293 16.18123 1.000 47.19711 64 LYS B O 1
ATOM 1741 N N . THR B 1 68 ? 0.74703 -13.36873 18.42282 1.000 46.72738 65 THR B N 1
ATOM 1742 C CA . THR B 1 68 ? 1.24178 -12.00494 18.57157 1.000 48.84139 65 THR B CA 1
ATOM 1743 C C . THR B 1 68 ? 2.68769 -11.88965 18.11020 1.000 48.13904 65 THR B C 1
ATOM 1744 O O . THR B 1 68 ? 3.05479 -10.92131 17.43432 1.000 46.85815 65 THR B O 1
ATOM 1748 N N . VAL B 1 69 ? 3.52410 -12.86663 18.47213 1.000 46.25244 66 VAL B N 1
ATOM 1749 C CA . VAL B 1 69 ? 4.91976 -12.85323 18.04171 1.000 45.08910 66 VAL B CA 1
ATOM 1750 C C . VAL B 1 69 ? 5.00671 -12.95063 16.52578 1.000 43.43324 66 VAL B C 1
ATOM 1751 O O . VAL B 1 69 ? 5.78407 -12.23277 15.88546 1.000 42.43399 66 VAL B O 1
ATOM 1755 N N . LEU B 1 70 ? 4.20641 -13.83387 15.92658 1.000 42.94881 67 LEU B N 1
ATOM 1756 C CA . LEU B 1 70 ? 4.20979 -13.95731 14.47371 1.000 45.80711 67 LEU B CA 1
ATOM 1757 C C . LEU B 1 70 ? 3.61144 -12.72081 13.81497 1.000 54.88077 67 LEU B C 1
ATOM 1758 O O . LEU B 1 70 ? 4.13895 -12.23651 12.80729 1.000 49.99482 67 LEU B O 1
ATOM 1763 N N . ASP B 1 71 ? 2.51801 -12.19090 14.37653 1.000 47.09991 68 ASP B N 1
ATOM 1764 C CA . ASP B 1 71 ? 1.89726 -10.98900 13.82376 1.000 43.47472 68 ASP B CA 1
ATOM 1765 C C . ASP B 1 71 ? 2.90666 -9.85988 13.68262 1.000 49.71184 68 ASP B C 1
ATOM 1766 O O . ASP B 1 71 ? 2.88760 -9.11767 12.69394 1.000 54.72873 68 ASP B O 1
ATOM 1771 N N . ALA B 1 72 ? 3.80149 -9.71947 14.66167 1.000 44.66815 69 ALA B N 1
ATOM 1772 C CA . ALA B 1 72 ? 4.84413 -8.70539 14.57078 1.000 42.12838 69 ALA B CA 1
ATOM 1773 C C . ALA B 1 72 ? 5.78914 -8.99743 13.41297 1.000 49.13380 69 ALA B C 1
ATOM 1774 O O . ALA B 1 72 ? 6.05553 -8.12229 12.58229 1.000 48.44196 69 ALA B O 1
ATOM 1776 N N . LEU B 1 73 ? 6.29677 -10.23076 13.33488 1.000 46.81999 70 LEU B N 1
ATOM 1777 C CA . LEU B 1 73 ? 7.20793 -10.58788 12.25195 1.000 48.33918 70 LEU B CA 1
ATOM 1778 C C . LEU B 1 73 ? 6.52017 -10.48972 10.89639 1.000 48.51330 70 LEU B C 1
ATOM 1779 O O . LEU B 1 73 ? 7.15959 -10.15861 9.89076 1.000 50.25103 70 LEU B O 1
ATOM 1784 N N . ILE B 1 74 ? 5.21725 -10.77908 10.85049 1.000 52.52766 71 ILE B N 1
ATOM 1785 C CA . ILE B 1 74 ? 4.45343 -10.61595 9.61550 1.000 50.16589 71 ILE B CA 1
ATOM 1786 C C . ILE B 1 74 ? 4.52268 -9.17073 9.13769 1.000 55.27094 71 ILE B C 1
ATOM 1787 O O . ILE B 1 74 ? 4.77453 -8.89662 7.95839 1.000 57.95711 71 ILE B O 1
ATOM 1792 N N . GLU B 1 75 ? 4.31749 -8.22287 10.05400 1.000 49.91500 72 GLU B N 1
ATOM 1793 C CA . GLU B 1 75 ? 4.22200 -6.82272 9.65558 1.000 52.19970 72 GLU B CA 1
ATOM 1794 C C . GLU B 1 75 ? 5.58897 -6.23585 9.32450 1.000 51.79696 72 GLU B C 1
ATOM 1795 O O . GLU B 1 75 ? 5.71066 -5.43230 8.39266 1.000 55.92939 72 GLU B O 1
ATOM 1801 N N . ILE B 1 76 ? 6.62792 -6.61873 10.07176 1.000 45.86700 73 ILE B N 1
ATOM 1802 C CA . ILE B 1 76 ? 7.96367 -6.09144 9.79987 1.000 43.36700 73 ILE B CA 1
ATOM 1803 C C . ILE B 1 76 ? 8.41895 -6.48813 8.40039 1.000 48.08814 73 ILE B C 1
ATOM 1804 O O . ILE B 1 76 ? 8.95994 -5.66577 7.65015 1.000 48.86112 73 ILE B O 1
ATOM 1809 N N . ALA B 1 77 ? 8.19888 -7.75003 8.02212 1.000 52.36966 74 ALA B N 1
ATOM 1810 C CA . ALA B 1 77 ? 8.59698 -8.20412 6.69352 1.000 46.44909 74 ALA B CA 1
ATOM 1811 C C . ALA B 1 77 ? 7.77999 -7.52076 5.60444 1.000 48.33455 74 ALA B C 1
ATOM 1812 O O . ALA B 1 77 ? 8.33333 -7.08110 4.59073 1.000 52.04336 74 ALA B O 1
ATOM 1814 N N . ARG B 1 78 ? 6.46218 -7.42473 5.79125 1.000 50.63004 75 ARG B N 1
ATOM 1815 C CA . ARG B 1 78 ? 5.62384 -6.79490 4.77756 1.000 51.94482 75 ARG B CA 1
ATOM 1816 C C . ARG B 1 78 ? 5.95994 -5.31950 4.60863 1.000 52.60762 75 ARG B C 1
ATOM 1817 O O . ARG B 1 78 ? 5.83456 -4.77969 3.50443 1.000 51.52899 75 ARG B O 1
ATOM 1825 N N . LEU B 1 79 ? 6.39699 -4.65376 5.68027 1.000 56.74915 76 LEU B N 1
ATOM 1826 C CA . LEU B 1 79 ? 6.79441 -3.25473 5.56020 1.000 52.41063 76 LEU B CA 1
ATOM 1827 C C . LEU B 1 79 ? 8.13519 -3.11851 4.84799 1.000 50.68197 76 LEU B C 1
ATOM 1828 O O . LEU B 1 79 ? 8.30571 -2.23423 4.00026 1.000 58.24131 76 LEU B O 1
ATOM 1833 N N . ARG B 1 80 ? 9.09550 -3.98801 5.17423 1.000 46.32632 77 ARG B N 1
ATOM 1834 C CA . ARG B 1 80 ? 10.43824 -3.86496 4.61224 1.000 56.72668 77 ARG B CA 1
ATOM 1835 C C . ARG B 1 80 ? 10.44142 -4.12458 3.11061 1.000 51.60624 77 ARG B C 1
ATOM 1836 O O . ARG B 1 80 ? 11.01919 -3.35085 2.33802 1.000 58.09627 77 ARG B O 1
ATOM 1844 N N . TYR B 1 81 ? 9.80249 -5.20997 2.67721 1.000 52.30525 78 TYR B N 1
ATOM 1845 C CA . TYR B 1 81 ? 9.86559 -5.60854 1.27759 1.000 51.61291 78 TYR B CA 1
ATOM 1846 C C . TYR B 1 81 ? 8.86215 -4.87351 0.39868 1.000 54.79476 78 TYR B C 1
ATOM 1847 O O . TYR B 1 81 ? 8.90753 -5.02992 -0.82662 1.000 55.88320 78 TYR B O 1
ATOM 1856 N N . SER B 1 82 ? 7.96861 -4.07833 0.98357 1.000 58.23130 79 SER B N 1
ATOM 1857 C CA . SER B 1 82 ? 7.12569 -3.16618 0.22480 1.000 56.05847 79 SER B CA 1
ATOM 1858 C C . SER B 1 82 ? 7.69097 -1.75155 0.19868 1.000 60.39084 79 SER B C 1
ATOM 1859 O O . SER B 1 82 ? 7.02020 -0.83337 -0.28329 1.000 59.28445 79 SER B O 1
ATOM 1862 N N . GLY B 1 83 ? 8.90561 -1.55798 0.70787 1.000 57.60018 80 GLY B N 1
ATOM 1863 C CA . GLY B 1 83 ? 9.53049 -0.24881 0.69822 1.000 59.13938 80 GLY B CA 1
ATOM 1864 C C . GLY B 1 83 ? 8.92467 0.74691 1.66019 1.000 64.73203 80 GLY B C 1
ATOM 1865 O O . GLY B 1 83 ? 9.02711 1.95672 1.43399 1.000 65.62676 80 GLY B O 1
ATOM 1866 N N . GLU B 1 84 ? 8.30167 0.27226 2.73297 1.000 65.83891 81 GLU B N 1
ATOM 1867 C CA . GLU B 1 84 ? 7.62114 1.12412 3.69527 1.000 67.55675 81 GLU B CA 1
ATOM 1868 C C . GLU B 1 84 ? 8.45777 1.28133 4.96198 1.000 66.39884 81 GLU B C 1
ATOM 1869 O O . GLU B 1 84 ? 9.33914 0.47324 5.26190 1.000 56.32271 81 GLU B O 1
ATOM 1875 N N . ASP B 1 85 ? 8.17479 2.35227 5.69888 1.000 66.18206 82 ASP B N 1
ATOM 1876 C CA . ASP B 1 85 ? 8.89785 2.64793 6.92931 1.000 63.41026 82 ASP B CA 1
ATOM 1877 C C . ASP B 1 85 ? 8.50254 1.65401 8.01567 1.000 64.32992 82 ASP B C 1
ATOM 1878 O O . ASP B 1 85 ? 7.32706 1.55620 8.38497 1.000 66.90465 82 ASP B O 1
ATOM 1883 N N . TYR B 1 86 ? 9.48891 0.92039 8.52628 1.000 56.06282 83 TYR B N 1
ATOM 1884 C CA . TYR B 1 86 ? 9.28560 -0.06905 9.57440 1.000 62.07072 83 TYR B CA 1
ATOM 1885 C C . TYR B 1 86 ? 9.99075 0.29093 10.87282 1.000 60.51829 83 TYR B C 1
ATOM 1886 O O . TYR B 1 86 ? 9.92380 -0.48587 11.83153 1.000 55.46012 83 TYR B O 1
ATOM 1895 N N . ARG B 1 87 ? 10.67243 1.43804 10.92735 1.000 60.41324 84 ARG B N 1
ATOM 1896 C CA . ARG B 1 87 ? 11.53354 1.73256 12.06851 1.000 65.04169 84 ARG B CA 1
ATOM 1897 C C . ARG B 1 87 ? 10.72920 1.89100 13.35261 1.000 64.42965 84 ARG B C 1
ATOM 1898 O O . ARG B 1 87 ? 11.16683 1.44964 14.42104 1.000 62.51305 84 ARG B O 1
ATOM 1906 N N . SER B 1 88 ? 9.54651 2.50777 13.26795 1.000 67.99244 85 SER B N 1
ATOM 1907 C CA . SER B 1 88 ? 8.75663 2.76136 14.47014 1.000 56.10397 85 SER B CA 1
ATOM 1908 C C . SER B 1 88 ? 8.38491 1.46235 15.17480 1.000 64.13001 85 SER B C 1
ATOM 1909 O O . SER B 1 88 ? 8.42306 1.38383 16.40848 1.000 56.25479 85 SER B O 1
ATOM 1912 N N . LEU B 1 89 ? 8.02509 0.43020 14.40834 1.000 55.44701 86 LEU B N 1
ATOM 1913 C CA . LEU B 1 89 ? 7.71047 -0.85993 15.01333 1.000 60.03053 86 LEU B CA 1
ATOM 1914 C C . LEU B 1 89 ? 8.95739 -1.51629 15.59387 1.000 55.21574 86 LEU B C 1
ATOM 1915 O O . LEU B 1 89 ? 8.89556 -2.14622 16.65621 1.000 53.05830 86 LEU B O 1
ATOM 1920 N N . ILE B 1 90 ? 10.09766 -1.38335 14.91074 1.000 53.21299 87 ILE B N 1
ATOM 1921 C CA . ILE B 1 90 ? 11.35448 -1.88457 15.45974 1.000 57.99994 87 ILE B CA 1
ATOM 1922 C C . ILE B 1 90 ? 11.72181 -1.12519 16.72750 1.000 60.10853 87 ILE B C 1
ATOM 1923 O O . ILE B 1 90 ? 12.26905 -1.70594 17.67373 1.000 57.04952 87 ILE B O 1
ATOM 1928 N N . LYS B 1 91 ? 11.42037 0.17606 16.77438 1.000 62.11168 88 LYS B N 1
ATOM 1929 C CA . LYS B 1 91 ? 11.71935 0.97217 17.96184 1.000 62.17466 88 LYS B CA 1
ATOM 1930 C C . LYS B 1 91 ? 10.94323 0.46801 19.17299 1.000 55.97014 88 LYS B C 1
ATOM 1931 O O . LYS B 1 91 ? 11.52049 0.22955 20.24000 1.000 56.20392 88 LYS B O 1
ATOM 1937 N N . GLU B 1 92 ? 9.62677 0.29832 19.02403 1.000 55.71404 89 GLU B N 1
ATOM 1938 C CA . GLU B 1 92 ? 8.79913 -0.10836 20.15553 1.000 59.87908 89 GLU B CA 1
ATOM 1939 C C . GLU B 1 92 ? 9.08328 -1.54860 20.56525 1.000 61.89664 89 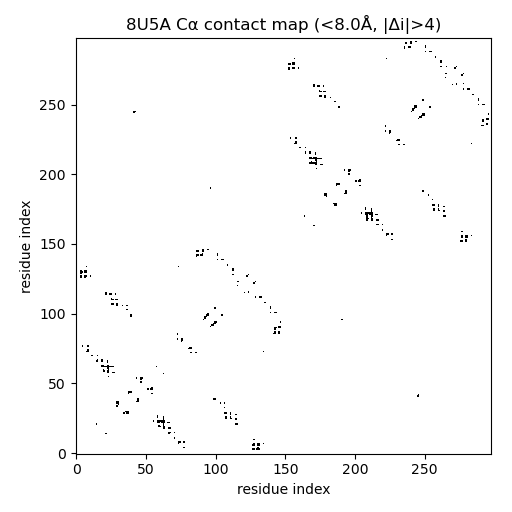GLU B C 1
ATOM 1940 O O . GLU B 1 92 ? 9.12836 -1.86037 21.76136 1.000 53.22120 89 GLU B O 1
ATOM 1946 N N . LEU B 1 93 ? 9.27378 -2.44020 19.58919 1.000 53.25777 90 LEU B N 1
ATOM 1947 C CA . LEU B 1 93 ? 9.53492 -3.84125 19.90518 1.000 53.75092 90 LEU B CA 1
ATOM 1948 C C . LEU B 1 93 ? 10.82952 -3.99018 20.69336 1.000 50.67271 90 LEU B C 1
ATOM 1949 O O . LEU B 1 93 ? 10.88183 -4.71577 21.69410 1.000 52.53324 90 LEU B O 1
ATOM 1954 N N . ALA B 1 94 ? 11.88806 -3.30149 20.25813 1.000 48.03542 91 ALA B N 1
ATOM 1955 C CA . ALA B 1 94 ? 13.14049 -3.33881 21.00283 1.000 51.61070 91 ALA B CA 1
ATOM 1956 C C . ALA B 1 94 ? 13.01459 -2.61677 22.33737 1.000 49.79658 91 ALA B C 1
ATOM 1957 O O . ALA B 1 94 ? 13.65726 -3.01040 23.31635 1.000 52.38098 91 ALA B O 1
ATOM 1959 N N . LYS B 1 95 ? 12.19591 -1.56369 22.39476 1.000 50.88218 92 LYS B N 1
ATOM 1960 C CA . LYS B 1 95 ? 11.97501 -0.86216 23.65440 1.000 59.84723 92 LYS B CA 1
ATOM 1961 C C . LYS B 1 95 ? 11.28509 -1.76525 24.66674 1.000 51.76609 92 LYS B C 1
ATOM 1962 O O . LYS B 1 95 ? 11.65209 -1.78409 25.84719 1.000 59.43552 92 LYS B O 1
ATOM 1968 N N . SER B 1 96 ? 10.28442 -2.52680 24.21841 1.000 55.44000 93 SER B N 1
ATOM 1969 C CA . SER B 1 96 ? 9.52568 -3.37405 25.13188 1.000 52.55801 93 SER B CA 1
ATOM 1970 C C . SER B 1 96 ? 10.35681 -4.55398 25.62238 1.000 53.41255 93 SER B C 1
ATOM 1971 O O . SER B 1 96 ? 10.24279 -4.95867 26.78470 1.000 48.64624 93 SER B O 1
ATOM 1974 N N . HIS B 1 97 ? 11.19774 -5.12307 24.75825 1.000 47.81974 94 HIS B N 1
ATOM 1975 C CA . HIS B 1 97 ? 11.94990 -6.30751 25.15180 1.000 46.56405 94 HIS B CA 1
ATOM 1976 C C . HIS B 1 97 ? 13.23911 -5.97696 25.89106 1.000 51.40113 94 HIS B C 1
ATOM 1977 O O . HIS B 1 97 ? 13.74637 -6.82833 26.62889 1.000 50.08957 94 HIS B O 1
ATOM 1984 N N . LYS B 1 98 ? 13.77915 -4.77074 25.71957 1.000 50.59509 95 LYS B N 1
ATOM 1985 C CA . LYS B 1 98 ? 14.99020 -4.40619 26.44597 1.000 55.06522 95 LYS B CA 1
ATOM 1986 C C . LYS B 1 98 ? 14.66046 -3.81996 27.81404 1.000 55.64895 95 LYS B C 1
ATOM 1987 O O . LYS B 1 98 ? 15.26624 -4.19829 28.82244 1.000 59.92543 95 LYS B O 1
ATOM 1993 N N . GLU B 1 99 ? 13.69640 -2.90239 27.86765 1.000 52.65716 96 GLU B N 1
ATOM 1994 C CA . GLU B 1 99 ? 13.34379 -2.21987 29.10675 1.000 58.91297 96 GLU B CA 1
ATOM 1995 C C . GLU B 1 99 ? 12.18127 -2.89178 29.83020 1.000 54.66197 96 GLU B C 1
ATOM 1996 O O . GLU B 1 99 ? 12.28989 -3.21940 31.01582 1.000 61.37044 96 GLU B O 1
ATOM 2002 N N . GLU B 1 100 ? 11.06411 -3.09983 29.13329 1.000 56.60279 97 GLU B N 1
ATOM 2003 C CA . GLU B 1 100 ? 9.87271 -3.63020 29.78750 1.000 50.60694 97 GLU B CA 1
ATOM 2004 C C . GLU B 1 100 ? 10.04608 -5.10242 30.14253 1.000 55.19741 97 GLU B C 1
ATOM 2005 O O . GLU B 1 100 ? 9.80989 -5.50776 31.28672 1.000 47.94731 97 GLU B O 1
ATOM 2011 N N . HIS B 1 101 ? 10.46526 -5.91848 29.17488 1.000 52.06702 98 HIS B N 1
ATOM 2012 C CA . HIS B 1 101 ? 10.57147 -7.35610 29.37922 1.000 48.77559 98 HIS B CA 1
ATOM 2013 C C . HIS B 1 101 ? 11.97622 -7.81563 29.74543 1.000 49.40039 98 HIS B C 1
ATOM 2014 O O . HIS B 1 101 ? 12.11921 -8.89053 30.34000 1.000 52.78340 98 HIS B O 1
ATOM 2021 N N . LYS B 1 102 ? 13.00448 -7.03249 29.41127 1.000 47.63592 99 LYS B N 1
ATOM 2022 C CA . LYS B 1 102 ? 14.39439 -7.33654 29.75723 1.000 52.21347 99 LYS B CA 1
ATOM 2023 C C . LYS B 1 102 ? 14.80873 -8.71211 29.22908 1.000 54.12443 99 LYS B C 1
ATOM 2024 O O . LYS B 1 102 ? 15.11283 -9.63654 29.98545 1.000 52.92026 99 LYS B O 1
ATOM 2030 N N . ILE B 1 103 ? 14.81915 -8.82939 27.90701 1.000 49.97720 100 ILE B N 1
ATOM 2031 C CA . ILE B 1 103 ? 15.15981 -10.06978 27.22537 1.000 47.55804 100 ILE B CA 1
ATOM 2032 C C . ILE B 1 103 ? 16.42684 -9.83812 26.41525 1.000 44.95925 100 ILE B C 1
ATOM 2033 O O . ILE B 1 103 ? 16.47258 -8.92308 25.58582 1.000 43.71403 100 ILE B O 1
ATOM 2038 N N . PRO B 1 104 ? 17.48023 -10.62715 26.61614 1.000 46.70551 101 PRO B N 1
ATOM 2039 C CA . PRO B 1 104 ? 18.71140 -10.44506 25.83935 1.000 42.65073 101 PRO B CA 1
ATOM 2040 C C . PRO B 1 104 ? 18.50832 -10.80827 24.37462 1.000 47.08270 101 PRO B C 1
ATOM 2041 O O . PRO B 1 104 ? 17.49112 -11.37459 23.96934 1.000 51.61500 101 PRO B O 1
ATOM 2045 N N . ILE B 1 105 ? 19.52122 -10.47162 23.57234 1.000 57.55601 102 ILE B N 1
ATOM 2046 C CA . ILE B 1 105 ? 19.45105 -10.71598 22.13428 1.000 54.52026 102 ILE B CA 1
ATOM 2047 C C . ILE B 1 105 ? 19.52129 -12.20820 21.83474 1.000 50.86376 102 ILE B C 1
ATOM 2048 O O . ILE B 1 105 ? 18.80066 -12.71293 20.96479 1.000 48.74519 102 ILE B O 1
ATOM 2053 N N . GLU B 1 106 ? 20.39068 -12.93778 22.54152 1.000 48.71687 103 GLU B N 1
ATOM 2054 C CA . GLU B 1 106 ? 20.53602 -14.36644 22.27805 1.000 49.91674 103 GLU B CA 1
ATOM 2055 C C . GLU B 1 106 ? 19.23904 -15.11967 22.54161 1.000 52.66025 103 GLU B C 1
ATOM 2056 O O . GLU B 1 106 ? 18.99189 -16.16516 21.92895 1.000 51.89953 103 GLU B O 1
ATOM 2062 N N . ASP B 1 107 ? 18.39910 -14.60565 23.44120 1.000 51.60980 104 ASP B N 1
ATOM 2063 C CA . ASP B 1 107 ? 17.08760 -15.20352 23.65929 1.000 49.98960 104 ASP B CA 1
ATOM 2064 C C . ASP B 1 107 ? 16.12011 -14.84328 22.53834 1.000 45.08462 104 ASP B C 1
ATOM 2065 O O . ASP B 1 107 ? 15.29161 -15.67073 22.14285 1.000 45.12022 104 ASP B O 1
ATOM 2070 N N . LEU B 1 108 ? 16.20887 -13.61710 22.01518 1.000 46.62814 105 LEU B N 1
ATOM 2071 C CA . LEU B 1 108 ? 15.39337 -13.25164 20.86140 1.000 48.17293 105 LEU B CA 1
ATOM 2072 C C . LEU B 1 108 ? 15.71289 -14.13749 19.66535 1.000 46.97312 105 LEU B C 1
ATOM 2073 O O . LEU B 1 108 ? 14.81887 -14.49377 18.88764 1.000 48.89233 105 LEU B O 1
ATOM 2078 N N . ARG B 1 109 ? 16.98398 -14.51113 19.50779 1.000 43.26691 106 ARG B N 1
ATOM 2079 C CA . ARG B 1 109 ? 17.38951 -15.26693 18.33183 1.000 47.65853 106 ARG B CA 1
ATOM 2080 C C . ARG B 1 109 ? 16.93967 -16.71976 18.40455 1.000 48.69988 106 ARG B C 1
ATOM 2081 O O . ARG B 1 109 ? 16.79077 -17.36942 17.36416 1.000 42.73054 106 ARG B O 1
ATOM 2089 N N . HIS B 1 110 ? 16.71245 -17.24475 19.61100 1.000 48.75392 107 HIS B N 1
ATOM 2090 C CA . HIS B 1 110 ? 16.21262 -18.60996 19.72915 1.000 40.52938 107 HIS B CA 1
ATOM 2091 C C . HIS B 1 110 ? 14.79668 -18.73478 19.18214 1.000 37.93020 107 HIS B C 1
ATOM 2092 O O . HIS B 1 110 ? 14.42581 -19.79481 18.66546 1.000 38.36688 107 HIS B O 1
ATOM 2099 N N . ILE B 1 111 ? 13.99532 -17.67134 19.28786 1.000 37.89253 108 ILE B N 1
ATOM 2100 C CA . ILE B 1 111 ? 12.67724 -17.66204 18.65710 1.000 37.09327 108 ILE B CA 1
ATOM 2101 C C . ILE B 1 111 ? 12.81806 -17.74794 17.14258 1.000 35.82650 108 ILE B C 1
ATOM 2102 O O . ILE B 1 111 ? 12.07122 -18.47180 16.47134 1.000 36.35513 108 ILE B O 1
ATOM 2107 N N . ALA B 1 112 ? 13.78500 -17.01720 16.58235 1.000 36.77101 109 ALA B N 1
ATOM 2108 C CA . ALA B 1 112 ? 14.02356 -17.07851 15.14451 1.000 36.96204 109 ALA B CA 1
ATOM 2109 C C . ALA B 1 112 ? 14.52942 -18.45298 14.72763 1.000 33.74226 109 ALA B C 1
ATOM 2110 O O . ALA B 1 112 ? 14.11800 -18.98391 13.68946 1.000 41.40756 109 ALA B O 1
ATOM 2112 N N . GLU B 1 113 ? 15.42428 -19.04254 15.52374 1.000 33.54213 110 GLU B N 1
ATOM 2113 C CA . GLU B 1 113 ? 15.92481 -20.37761 15.21483 1.000 38.47831 110 GLU B CA 1
ATOM 2114 C C . GLU B 1 113 ? 14.81117 -21.41332 15.28733 1.000 41.44095 110 GLU B C 1
ATOM 2115 O O . GLU B 1 113 ? 14.76085 -22.34095 14.47119 1.000 41.50331 110 GLU B O 1
ATOM 2121 N N . ALA B 1 114 ? 13.90574 -21.27180 16.25803 1.000 41.77766 111 ALA B N 1
ATOM 2122 C CA . ALA B 1 114 ? 12.77661 -22.19051 16.34501 1.000 36.47389 111 ALA B CA 1
ATOM 2123 C C . ALA B 1 114 ? 11.82336 -22.01692 15.17029 1.000 36.52328 111 ALA B C 1
ATOM 2124 O O . ALA B 1 114 ? 11.19929 -22.98864 14.72917 1.000 38.38129 111 ALA B O 1
ATOM 2126 N N . LEU B 1 115 ? 11.70351 -20.79441 14.64736 1.000 36.39613 112 LEU B N 1
ATOM 2127 C CA . LEU B 1 115 ? 10.79994 -20.54623 13.52742 1.000 40.81456 112 LEU B CA 1
ATOM 2128 C C . LEU B 1 115 ? 11.25191 -21.29086 12.27646 1.000 34.09511 112 LEU B C 1
ATOM 2129 O O . LEU B 1 115 ? 10.43476 -21.89941 11.57573 1.000 39.40108 112 LEU B O 1
ATOM 2134 N N . LEU B 1 116 ? 12.55308 -21.25000 11.97818 1.000 38.32304 113 LEU B N 1
ATOM 2135 C CA . LEU B 1 116 ? 13.07052 -21.97100 10.81889 1.000 44.92930 113 LEU B CA 1
ATOM 2136 C C . LEU B 1 116 ? 12.85741 -23.47286 10.96261 1.000 49.29938 113 LEU B C 1
ATOM 2137 O O . LEU B 1 116 ? 12.51203 -24.15543 9.99066 1.000 56.04820 113 LEU B O 1
ATOM 2142 N N . ALA B 1 117 ? 13.05223 -24.00383 12.17197 1.000 52.74580 114 ALA B N 1
ATOM 2143 C CA . ALA B 1 117 ? 12.87250 -25.43491 12.39233 1.000 47.30499 114 ALA B CA 1
ATOM 2144 C C . ALA B 1 117 ? 11.40565 -25.83282 12.28700 1.000 47.97179 114 ALA B C 1
ATOM 2145 O O . ALA B 1 117 ? 11.08109 -26.88789 11.72964 1.000 51.92116 114 ALA B O 1
ATOM 2147 N N . VAL B 1 118 ? 10.50608 -25.00083 12.81503 1.000 44.89211 115 VAL B N 1
ATOM 2148 C CA . VAL B 1 118 ? 9.08144 -25.31479 12.76819 1.000 44.13848 115 VAL B CA 1
ATOM 2149 C C . VAL B 1 118 ? 8.56882 -25.27112 11.33396 1.000 45.75355 115 VAL B C 1
ATOM 2150 O O . VAL B 1 118 ? 7.81574 -26.15258 10.90225 1.000 48.84320 115 VAL B O 1
ATOM 2154 N N . LEU B 1 119 ? 8.97239 -24.25369 10.56982 1.000 47.14670 116 LEU B N 1
ATOM 2155 C CA . LEU B 1 119 ? 8.51625 -24.14882 9.18845 1.000 49.18663 116 LEU B CA 1
ATOM 2156 C C . LEU B 1 119 ? 9.12504 -25.23194 8.30743 1.000 49.19037 116 LEU B C 1
ATOM 2157 O O . LEU B 1 119 ? 8.49868 -25.65505 7.32938 1.000 50.48512 116 LEU B O 1
ATOM 2162 N N . ALA B 1 120 ? 10.33253 -25.69750 8.63374 1.000 49.88945 117 ALA B N 1
ATOM 2163 C CA . ALA B 1 120 ? 10.93943 -26.76772 7.85294 1.000 52.98783 117 ALA B CA 1
ATOM 2164 C C . ALA B 1 120 ? 10.22682 -28.09973 8.04879 1.000 61.29035 117 ALA B C 1
ATOM 2165 O O . ALA B 1 120 ? 10.40116 -29.00757 7.22900 1.000 64.10059 117 ALA B O 1
ATOM 2167 N N . GLU B 1 121 ? 9.42426 -28.23499 9.10399 1.000 57.70136 118 GLU B N 1
ATOM 2168 C CA . GLU B 1 121 ? 8.72842 -29.48016 9.40515 1.000 59.56183 118 GLU B CA 1
ATOM 2169 C C . GLU B 1 121 ? 7.29655 -29.50327 8.89156 1.000 62.35765 118 GLU B C 1
ATOM 2170 O O . GLU B 1 121 ? 6.84414 -30.53305 8.37961 1.000 66.22273 118 GLU B O 1
ATOM 2176 N N . ARG B 1 122 ? 6.56668 -28.39292 9.02076 1.000 62.74158 119 ARG B N 1
ATOM 2177 C CA . ARG B 1 122 ? 5.19359 -28.35861 8.53224 1.000 67.91979 119 ARG B CA 1
ATOM 2178 C C . ARG B 1 122 ? 5.11922 -28.16137 7.02187 1.000 63.24342 119 ARG B C 1
ATOM 2179 O O . ARG B 1 122 ? 4.22096 -28.71390 6.37794 1.000 66.64667 119 ARG B O 1
ATOM 2187 N N . PHE B 1 123 ? 6.03776 -27.39253 6.43526 1.000 62.87904 120 PHE B N 1
ATOM 2188 C CA . PHE B 1 123 ? 5.99469 -27.17796 4.99314 1.000 60.66239 120 PHE B CA 1
ATOM 2189 C C . PHE B 1 123 ? 7.21175 -27.80932 4.32648 1.000 59.98440 120 PHE B C 1
ATOM 2190 O O . PHE B 1 123 ? 8.06691 -27.08842 3.80150 1.000 64.54198 120 PHE B O 1
ATOM 2198 N N . PRO B 1 124 ? 7.32488 -29.14073 4.29474 1.000 66.27694 121 PRO B N 1
ATOM 2199 C CA . PRO B 1 124 ? 8.53316 -29.73583 3.70758 1.000 62.98874 121 PRO B CA 1
ATOM 2200 C C . PRO B 1 124 ? 8.57703 -29.62140 2.19595 1.000 65.45186 121 PRO B C 1
ATOM 2201 O O . PRO B 1 124 ? 9.66997 -29.68522 1.62014 1.000 68.52343 121 PRO B O 1
ATOM 2205 N N . ASP B 1 125 ? 7.43304 -29.42786 1.53634 1.000 60.48141 122 ASP B N 1
ATOM 2206 C CA . ASP B 1 125 ? 7.43559 -29.24362 0.08973 1.000 67.79999 122 ASP B CA 1
ATOM 2207 C C . ASP B 1 125 ? 7.82470 -27.82005 -0.29064 1.000 63.30474 122 ASP B C 1
ATOM 2208 O O . ASP B 1 125 ? 8.58078 -27.61248 -1.24655 1.000 71.14889 122 ASP B O 1
ATOM 2213 N N . GLU B 1 126 ? 7.32664 -26.83245 0.45011 1.000 58.33319 123 GLU B N 1
ATOM 2214 C CA . GLU B 1 126 ? 7.55767 -25.43456 0.11907 1.000 60.19956 123 GLU B CA 1
ATOM 2215 C C . GLU B 1 126 ? 8.84452 -24.87778 0.70911 1.000 66.12780 123 GLU B C 1
ATOM 2216 O O . GLU B 1 126 ? 9.36062 -23.88042 0.19365 1.000 68.24918 123 GLU B O 1
ATOM 2222 N N . PHE B 1 127 ? 9.37529 -25.48880 1.76760 1.000 59.44635 124 PHE B N 1
ATOM 2223 C CA . PHE B 1 127 ? 10.54583 -24.94710 2.45954 1.000 52.82728 124 PHE B CA 1
ATOM 2224 C C . PHE B 1 127 ? 11.81841 -25.57088 1.88613 1.000 56.94395 124 PHE B C 1
ATOM 2225 O O . PHE B 1 127 ? 12.52290 -26.35356 2.52640 1.000 61.72812 124 PHE B O 1
ATOM 2233 N N . GLY B 1 128 ? 12.10390 -25.20051 0.63721 1.000 51.42637 125 GLY B N 1
ATOM 2234 C CA . GLY B 1 128 ? 13.32404 -25.60474 0.00499 1.000 45.33413 125 GLY B CA 1
ATOM 2235 C C . GLY B 1 128 ? 14.51609 -24.84216 0.55218 1.000 50.83615 125 GLY B C 1
ATOM 2236 O O . GLY B 1 128 ? 14.38776 -23.98698 1.43910 1.000 50.48321 125 GLY B O 1
ATOM 2237 N N . PRO B 1 129 ? 15.70068 -25.15170 0.02248 1.000 52.33375 126 PRO B N 1
ATOM 2238 C CA . PRO B 1 129 ? 16.91090 -24.45462 0.48876 1.000 46.68738 126 PRO B CA 1
ATOM 2239 C C . PRO B 1 129 ? 16.92110 -22.96917 0.17211 1.000 47.78617 126 PRO B C 1
ATOM 2240 O O . PRO B 1 129 ? 17.53909 -22.19510 0.91420 1.000 47.15252 126 PRO B O 1
ATOM 2244 N N . GLU B 1 130 ? 16.26216 -22.54040 -0.90716 1.000 44.83216 127 GLU B N 1
ATOM 2245 C CA . GLU B 1 130 ? 16.20764 -21.11340 -1.20371 1.000 49.97049 127 GLU B CA 1
ATOM 2246 C C . GLU B 1 130 ? 15.19562 -20.39157 -0.32466 1.000 47.94918 127 GLU B C 1
ATOM 2247 O O . GLU B 1 130 ? 15.41267 -19.22912 0.03426 1.000 41.89446 127 GLU B O 1
ATOM 2253 N N . ALA B 1 131 ? 14.09048 -21.05302 0.02610 1.000 46.61340 128 ALA B N 1
ATOM 2254 C CA . ALA B 1 131 ? 13.16071 -20.46804 0.98600 1.000 45.78698 128 ALA B CA 1
ATOM 2255 C C . ALA B 1 131 ? 13.80716 -20.34611 2.35915 1.000 41.67491 128 ALA B C 1
ATOM 2256 O O . ALA B 1 131 ? 13.63018 -19.33759 3.05264 1.000 53.16310 128 ALA B O 1
ATOM 2258 N N . ARG B 1 132 ? 14.56509 -21.36690 2.76561 1.000 41.73660 129 ARG B N 1
ATOM 2259 C CA . ARG B 1 132 ? 15.30309 -21.29377 4.02184 1.000 42.64654 129 ARG B CA 1
ATOM 2260 C C . ARG B 1 132 ? 16.32968 -20.16936 3.99409 1.000 43.94119 129 ARG B C 1
ATOM 2261 O O . ARG B 1 132 ? 16.48216 -19.43276 4.97587 1.000 43.32680 129 ARG B O 1
ATOM 2269 N N . ALA B 1 133 ? 17.04205 -20.01967 2.87473 1.000 44.38861 130 ALA B N 1
ATOM 2270 C CA . ALA B 1 133 ? 18.04254 -18.96282 2.77206 1.000 40.07936 130 ALA B CA 1
ATOM 2271 C C . ALA B 1 133 ? 17.39715 -17.58449 2.83498 1.000 41.34722 130 ALA B C 1
ATOM 2272 O O . ALA B 1 133 ? 17.95178 -16.65688 3.43654 1.000 46.86146 130 ALA B O 1
ATOM 2274 N N . ALA B 1 134 ? 16.21978 -17.43344 2.22609 1.000 40.44887 131 ALA B N 1
ATOM 2275 C CA . ALA B 1 134 ? 15.54432 -16.14051 2.22835 1.000 42.50362 131 ALA B CA 1
ATOM 2276 C C . ALA B 1 134 ? 15.05454 -15.77786 3.62499 1.000 48.29417 131 ALA B C 1
ATOM 2277 O O . ALA B 1 134 ? 15.22988 -14.64147 4.07967 1.000 44.10785 131 ALA B O 1
ATOM 2279 N N . LEU B 1 135 ? 14.43606 -16.73355 4.32194 1.000 41.93088 132 LEU B N 1
ATOM 2280 C CA . LEU B 1 135 ? 13.91842 -16.45338 5.65715 1.000 40.38911 132 LEU B CA 1
ATOM 2281 C C . LEU B 1 135 ? 15.04949 -16.22859 6.65285 1.000 44.46275 132 LEU B C 1
ATOM 2282 O O . LEU B 1 135 ? 14.95492 -15.35096 7.51913 1.000 48.00161 132 LEU B O 1
ATOM 2287 N N . THR B 1 136 ? 16.12584 -17.01210 6.54645 1.000 38.36776 133 THR B N 1
ATOM 2288 C CA . THR B 1 136 ? 17.27815 -16.80785 7.41809 1.000 39.67901 133 THR B CA 1
ATOM 2289 C C . THR B 1 136 ? 17.86526 -15.41524 7.23314 1.000 51.01441 133 THR B C 1
ATOM 2290 O O . THR B 1 136 ? 18.30053 -14.78259 8.20219 1.000 46.99068 133 THR B O 1
ATOM 2294 N N . ASP B 1 137 ? 17.88387 -14.92023 5.99328 1.000 53.73055 134 ASP B N 1
ATOM 2295 C CA . ASP B 1 137 ? 18.38799 -13.57474 5.73971 1.000 50.30864 134 ASP B CA 1
ATOM 2296 C C . ASP B 1 137 ? 17.51756 -12.52679 6.42139 1.000 47.04579 134 ASP B C 1
ATOM 2297 O O . ASP B 1 137 ? 18.02895 -11.59669 7.05515 1.000 47.32543 134 ASP B O 1
ATOM 2302 N N . PHE B 1 138 ? 16.19367 -12.66348 6.30556 1.000 38.93967 135 PHE B N 1
ATOM 2303 C CA . PHE B 1 138 ? 15.30097 -11.70860 6.95439 1.000 46.77319 135 PHE B CA 1
ATOM 2304 C C . PHE B 1 138 ? 15.39136 -11.80409 8.47178 1.000 44.44551 135 PHE B C 1
ATOM 2305 O O . PHE B 1 138 ? 15.40816 -10.77796 9.16172 1.000 47.34163 135 PHE B O 1
ATOM 2313 N N . LEU B 1 139 ? 15.43817 -13.02412 9.01178 1.000 40.49620 136 LEU B N 1
ATOM 2314 C CA . LEU B 1 139 ? 15.53524 -13.18069 10.45947 1.000 41.85047 136 LEU B CA 1
ATOM 2315 C C . LEU B 1 139 ? 16.86240 -12.64051 10.98003 1.000 43.90966 136 LEU B C 1
ATOM 2316 O O . LEU B 1 139 ? 16.88954 -11.86042 11.93856 1.000 46.19551 136 LEU B O 1
ATOM 2321 N N . ASP B 1 140 ? 17.97606 -13.03056 10.35084 1.000 42.12091 137 ASP B N 1
ATOM 2322 C CA . ASP B 1 140 ? 19.27297 -12.49589 10.75727 1.000 45.51168 137 ASP B CA 1
ATOM 2323 C C . ASP B 1 140 ? 19.31836 -10.98026 10.61818 1.000 45.24178 137 ASP B C 1
ATOM 2324 O O . ASP B 1 140 ? 20.00777 -10.30570 11.39140 1.000 44.99384 137 ASP B O 1
ATOM 2329 N N . TRP B 1 141 ? 18.58761 -10.42819 9.64770 1.000 49.12752 138 TRP B N 1
ATOM 2330 C CA . TRP B 1 141 ? 18.47730 -8.97813 9.54153 1.000 49.75315 138 TRP B CA 1
ATOM 2331 C C . TRP B 1 141 ? 17.60338 -8.41046 10.65320 1.000 51.14372 138 TRP B C 1
ATOM 2332 O O . TRP B 1 141 ? 17.88073 -7.32367 11.17440 1.000 48.07263 138 TRP B O 1
ATOM 2343 N N . PHE B 1 142 ? 16.54176 -9.13073 11.02649 1.000 52.92742 139 PHE B N 1
ATOM 2344 C CA . PHE B 1 142 ? 15.63788 -8.64710 12.06676 1.000 46.08299 139 PHE B CA 1
ATOM 2345 C C . PHE B 1 142 ? 16.34328 -8.56847 13.41437 1.000 47.86768 139 PHE B C 1
ATOM 2346 O O . PHE B 1 142 ? 16.21648 -7.57332 14.13732 1.000 51.69027 139 PHE B O 1
ATOM 2354 N N . ILE B 1 143 ? 17.08838 -9.61700 13.77261 1.000 47.57240 140 ILE B N 1
ATOM 2355 C CA . ILE B 1 143 ? 17.83936 -9.60168 15.02542 1.000 46.60616 140 ILE B CA 1
ATOM 2356 C C . ILE B 1 143 ? 18.88147 -8.48967 15.00525 1.000 55.42465 140 ILE B C 1
ATOM 2357 O O . ILE B 1 143 ? 19.12278 -7.82430 16.02081 1.000 50.25068 140 ILE B O 1
ATOM 2362 N N . ALA B 1 144 ? 19.49730 -8.25442 13.84304 1.000 52.67566 141 ALA B N 1
ATOM 2363 C CA . ALA B 1 144 ? 20.51677 -7.21468 13.73802 1.000 48.37429 141 ALA B CA 1
ATOM 2364 C C . ALA B 1 144 ? 19.92984 -5.83131 13.99080 1.000 49.79106 141 ALA B C 1
ATOM 2365 O O . ALA B 1 144 ? 20.56310 -4.98924 14.63846 1.000 56.32697 141 ALA B O 1
ATOM 2367 N N . GLU B 1 145 ? 18.72078 -5.57598 13.48524 1.000 45.63017 142 GLU B N 1
ATOM 2368 C CA . GLU B 1 145 ? 18.08565 -4.28278 13.71357 1.000 50.10015 142 GLU B CA 1
ATOM 2369 C C . GLU B 1 145 ? 17.70111 -4.09318 15.17469 1.000 59.93043 142 GLU B C 1
ATOM 2370 O O . GLU B 1 145 ? 17.75117 -2.96793 15.68486 1.000 56.06326 142 GLU B O 1
ATOM 2376 N N . ILE B 1 146 ? 17.31448 -5.17113 15.86016 1.000 52.34723 143 ILE B N 1
ATOM 2377 C CA . ILE B 1 146 ? 16.98574 -5.06399 17.27776 1.000 53.03354 143 ILE B CA 1
ATOM 2378 C C . ILE B 1 146 ? 18.24870 -4.85526 18.10429 1.000 55.96047 143 ILE B C 1
ATOM 2379 O O . ILE B 1 146 ? 18.24569 -4.10383 19.08681 1.000 57.33363 143 ILE B O 1
ATOM 2384 N N . GLU B 1 147 ? 19.34878 -5.50911 17.72141 1.000 51.33635 144 GLU B N 1
ATOM 2385 C CA . GLU B 1 147 ? 20.58903 -5.36711 18.47794 1.000 60.62512 144 GLU B CA 1
ATOM 2386 C C . GLU B 1 147 ? 21.15235 -3.95630 18.35382 1.000 65.62611 144 GLU B C 1
ATOM 2387 O O . GLU B 1 147 ? 21.72822 -3.42594 19.31121 1.000 66.60691 144 GLU B O 1
ATOM 2393 N N . GLU B 1 148 ? 21.00026 -3.33682 17.17965 1.000 63.07833 145 GLU B N 1
ATOM 2394 C CA . GLU B 1 148 ? 21.39984 -1.94204 17.01694 1.000 66.12687 145 GLU B CA 1
ATOM 2395 C C . GLU B 1 148 ? 20.63084 -1.03708 17.97162 1.000 68.11670 145 GLU B C 1
ATOM 2396 O O . GLU B 1 148 ? 21.19351 -0.08940 18.53214 1.000 74.26795 145 GLU B O 1
ATOM 2402 N N . GLU B 1 149 ? 19.34195 -1.32126 18.17482 1.000 64.96331 146 GLU B N 1
ATOM 2403 C CA . GLU B 1 149 ? 18.52968 -0.52086 19.08640 1.000 70.85054 146 GLU B CA 1
ATOM 2404 C C . GLU B 1 149 ? 18.91440 -0.76520 20.53977 1.000 67.52030 146 GLU B C 1
ATOM 2405 O O . GLU B 1 149 ? 18.91255 0.16838 21.35138 1.000 69.81395 146 GLU B O 1
ATOM 2411 N N . TYR B 1 150 ? 19.22109 -2.01749 20.89189 1.000 66.07924 147 TYR B N 1
ATOM 2412 C CA . TYR B 1 150 ? 19.69294 -2.31367 22.24106 1.000 71.94294 147 TYR B CA 1
ATOM 2413 C C . TYR B 1 150 ? 20.96061 -1.53381 22.56292 1.000 67.52928 147 TYR B C 1
ATOM 2414 O O . TYR B 1 150 ? 21.13212 -1.04535 23.68598 1.000 66.97079 147 TYR B O 1
ATOM 2423 N N . LYS B 1 151 ? 21.85881 -1.40396 21.58682 1.000 68.80221 148 LYS B N 1
ATOM 2424 C CA . LYS B 1 151 ? 23.12218 -0.70916 21.78888 1.000 68.72142 148 LYS B CA 1
ATOM 2425 C C . LYS B 1 151 ? 22.97540 0.80767 21.77637 1.000 72.53219 148 LYS B C 1
ATOM 2426 O O . LYS B 1 151 ? 23.92789 1.50895 22.13532 1.000 71.26976 148 LYS B O 1
ATOM 2432 N N . LYS B 1 152 ? 21.81630 1.32803 21.38531 1.000 74.45284 149 LYS B N 1
ATOM 2433 C CA . LYS B 1 152 ? 21.58184 2.76888 21.38713 1.000 79.03717 149 LYS B CA 1
ATOM 2434 C C . LYS B 1 152 ? 21.71075 3.34600 22.79474 1.000 82.71503 149 LYS B C 1
ATOM 2435 O O . LYS B 1 152 ? 21.06686 2.87305 23.73212 1.000 81.43117 149 LYS B O 1
#

Secondary structure (DSSP, 8-state):
-HHHHHHHHHHHHHHHHTHHHHHHHHHHHHHHH-HHHHHT-HHHHHHHHTT-TTHHHHHHHHHHHHHHHHHHHHHHHTTT---HHHHHHHHHIIIIIS---HHHHHHHHHHHHHHHHHHSTTT--HHHHHHHHHHHHHHHHHHHHHH--/-HHHHHHHHHHHHHHHTTHHHHHHHHHHHHHHH-HHHHHT-HHHHHHHHTT-TTHHHHHHHHHHHHHHHHHHHHHHHHTT---HHHHHHHHHIIIIIS---HHHHHHHHHHHHHHHHHH-TTT--HHHHHHHHHHHHHHHHHHHHHHT-

Nearest PDB structures (foldseek):
  8u5a-assembly2_B  TM=1.004E+00  e=1.557E-17  synthetic construct
  1ux9-assembly2_B  TM=8.588E-01  e=2.628E-06  Homo sapiens
  1umo-assembly1_A  TM=8.597E-01  e=3.038E-06  Homo sapiens
  6q6p-assembly1_A  TM=8.999E-01  e=7.251E-06  Dissostichus mawsoni
  2dc3-assembly1_A  TM=8.826E-01  e=1.017E-05  Homo sapiens

Solvent-accessible surface area: 16335 Å² total; per-residue (Å²): 113,158,122,77,20,61,54,2,54,54,12,0,79,105,0,53,96,50,71,87,74,0,1,1,26,2,4,98,64,1,8,144,115,42,85,86,12,18,130,58,65,37,131,6,26,38,20,71,142,148,60,17,128,107,27,56,64,32,0,58,111,59,0,69,77,38,2,46,31,9,3,83,1,0,78,40,83,58,67,76,100,111,47,99,73,57,0,80,97,46,3,89,26,47,91,87,87,88,107,26,63,22,88,7,25,81,18,33,11,90,4,0,24,30,5,0,32,109,96,22,91,140,87,14,27,110,107,8,103,50,2,0,40,79,0,3,90,40,17,9,52,32,2,58,89,32,23,140,165,101,154,134,89,17,62,56,1,48,59,11,1,76,118,0,53,89,40,67,71,91,3,2,1,38,3,4,97,60,1,8,138,103,38,92,89,12,18,115,76,48,46,118,0,19,37,26,75,150,149,63,27,129,110,26,69,59,42,0,55,108,46,0,62,58,37,2,39,31,8,2,77,1,0,71,40,78,61,79,73,99,106,37,100,69,67,1,103,111,45,4,99,31,48,78,70,69,95,120,24,49,26,107,3,28,121,34,32,8,80,6,1,20,30,11,0,36,110,107,17,96,136,75,19,23,110,106,4,102,43,1,1,38,75,0,1,80,44,21,14,54,24,3,94,93,27,39,175,147